Protein AF-A0A7X9AHN0-F1 (afdb_monomer_lite)

Sequence (319 aa):
MLAKQYLNKIINVKMDRPLGSKHPKHGFIYETNYGFIPNTISGDGKELDAYVLGINKPMDEFTGRCIAIIHRTDDDDDKLIVVPDGTKITDEEIESLTAYQEKWFKHIIIRNSFAIFLAGGGGYEDSAELDKQFFENIPENAKILYCPAAMSSDRYPSALEWFSGLVRRYHNTAIIDMLIEENVKSRNPDDYNAVFIGGGNTYKLLDFIIKNELDKKLKKYISNDGLIYGGSAGAIILGKNINTASAEDESGCYTNTDGLNLLNDACVACHWPKHEDYIRNFAIENKFKTYCIPENCGMIFDKTGDLVKTIGNGIEVLN

pLDDT: mean 94.35, std 6.02, range [57.88, 98.81]

Secondary structure (DSSP, 8-state):
--GGGGTT-EEEEEEEE-TTPBPTTT--B-SSEEEEETT---TTSSPEEEEE-S--S--SEEEEEEEEEEEESSSS--EEEEESTT----HHHHHHHHHHHHTTS-EEEEE--EEEEEE-S--TTTSHHHHHHHHHTSPTT-EEEEE-TTS-GGGHHHHHHHHHHHHHHH-TTPEEEE--TTTTTT--GGGSSEEEE--S-HHHHHHHHHHTTHHHHHHHHHHTT-EEEEETHHHHTTSSB-GGGTTTS--TT----B----STT-EEE-STTTTHHHHHHHHHHHT--EEE--TT-EEEEETTS-EEEEESS--EEE-

Structure (mmCIF, N/CA/C/O backbone):
data_AF-A0A7X9AHN0-F1
#
_entry.id   AF-A0A7X9AHN0-F1
#
loop_
_atom_site.group_PDB
_atom_site.id
_atom_site.type_symbol
_atom_site.label_atom_id
_atom_site.label_alt_id
_atom_site.label_comp_id
_atom_site.label_asym_id
_atom_site.label_entity_id
_atom_site.label_seq_id
_atom_site.pdbx_PDB_ins_code
_atom_site.Cartn_x
_atom_site.Cartn_y
_atom_site.Cartn_z
_atom_site.occupancy
_atom_site.B_iso_or_equiv
_atom_site.auth_seq_id
_atom_site.auth_comp_id
_atom_site.auth_asym_id
_atom_site.auth_atom_id
_atom_site.pdbx_PDB_model_num
ATOM 1 N N . MET A 1 1 ? 6.420 -0.943 20.642 1.00 63.84 1 MET A N 1
ATOM 2 C CA . MET A 1 1 ? 5.046 -1.131 21.149 1.00 63.84 1 MET A CA 1
ATOM 3 C C . MET A 1 1 ? 4.504 -2.451 20.646 1.00 63.84 1 MET A C 1
ATOM 5 O O . MET A 1 1 ? 4.542 -2.679 19.440 1.00 63.84 1 MET A O 1
ATOM 9 N N . LEU A 1 2 ? 4.014 -3.295 21.554 1.00 77.00 2 LEU A N 1
ATOM 10 C CA . LEU A 1 2 ? 3.374 -4.576 21.243 1.00 77.00 2 LEU A CA 1
ATOM 11 C C . LEU A 1 2 ? 2.138 -4.404 20.345 1.00 77.00 2 LEU A C 1
ATOM 13 O O . LEU A 1 2 ? 1.919 -5.219 19.456 1.00 77.00 2 LEU A O 1
ATOM 17 N N . ALA A 1 3 ? 1.367 -3.329 20.542 1.00 86.56 3 ALA A N 1
ATOM 18 C CA . ALA A 1 3 ? 0.116 -3.078 19.831 1.00 86.56 3 ALA A CA 1
ATOM 19 C C . ALA A 1 3 ? 0.288 -2.967 18.304 1.00 86.56 3 ALA A C 1
ATOM 21 O O . ALA A 1 3 ? -0.534 -3.476 17.544 1.00 86.56 3 ALA A O 1
ATOM 22 N N . LYS A 1 4 ? 1.405 -2.387 17.836 1.00 87.50 4 LYS A N 1
ATOM 23 C CA . LYS A 1 4 ? 1.674 -2.166 16.400 1.00 87.50 4 LYS A CA 1
ATOM 24 C C . LYS A 1 4 ? 1.660 -3.444 15.563 1.00 87.50 4 LYS A C 1
ATOM 26 O O . LYS A 1 4 ? 1.343 -3.377 14.383 1.00 87.50 4 LYS A O 1
ATOM 31 N N . GLN A 1 5 ? 1.962 -4.603 16.150 1.00 86.56 5 GLN A N 1
ATOM 32 C CA . GLN A 1 5 ? 1.955 -5.867 15.411 1.00 86.56 5 GLN A CA 1
ATOM 33 C C . GLN A 1 5 ? 0.547 -6.331 15.007 1.00 86.56 5 GLN A C 1
ATOM 35 O O . GLN A 1 5 ? 0.446 -7.258 14.204 1.00 86.56 5 GLN A O 1
ATOM 40 N N . TYR A 1 6 ? -0.505 -5.751 15.595 1.00 90.81 6 TYR A N 1
ATOM 41 C CA . TYR A 1 6 ? -1.901 -6.087 15.319 1.00 90.81 6 TYR A CA 1
ATOM 42 C C . TYR A 1 6 ? -2.538 -5.180 14.268 1.00 90.81 6 TYR A C 1
ATOM 44 O O . TYR A 1 6 ? -3.580 -5.544 13.732 1.00 90.81 6 TYR A O 1
ATOM 52 N N . LEU A 1 7 ? -1.920 -4.040 13.939 1.00 90.31 7 LEU A N 1
ATOM 53 C CA . LEU A 1 7 ? -2.425 -3.146 12.900 1.00 90.31 7 LEU A CA 1
ATOM 54 C C . LEU A 1 7 ? -2.638 -3.897 11.581 1.00 90.31 7 LEU A C 1
ATOM 56 O O . LEU A 1 7 ? -1.796 -4.677 11.141 1.00 90.31 7 LEU A O 1
ATOM 60 N N . ASN A 1 8 ? -3.797 -3.645 10.982 1.00 87.69 8 ASN A N 1
ATOM 61 C CA . ASN A 1 8 ? -4.354 -4.284 9.799 1.00 87.69 8 ASN A CA 1
ATOM 62 C C . ASN A 1 8 ? -4.551 -5.803 9.889 1.00 87.69 8 ASN A C 1
ATOM 64 O O . ASN A 1 8 ? -4.900 -6.404 8.881 1.00 87.69 8 ASN A O 1
ATOM 68 N N . LYS A 1 9 ? -4.419 -6.444 11.055 1.00 89.56 9 LYS A N 1
ATOM 69 C CA . LYS A 1 9 ? -4.692 -7.883 11.201 1.00 89.56 9 LYS A CA 1
ATOM 70 C C . LYS A 1 9 ? -6.129 -8.158 11.621 1.00 89.56 9 LYS A C 1
ATOM 72 O O . LYS A 1 9 ? -6.737 -7.373 12.350 1.00 89.56 9 LYS A O 1
ATOM 77 N N . ILE A 1 10 ? -6.636 -9.316 11.199 1.00 92.31 10 ILE A N 1
ATOM 78 C CA . ILE A 1 10 ? -7.850 -9.905 11.763 1.00 92.31 10 ILE A CA 1
ATOM 79 C C . ILE A 1 10 ? -7.503 -10.501 13.127 1.00 92.31 10 ILE A C 1
ATOM 81 O O . ILE A 1 10 ? -6.621 -11.355 13.229 1.00 92.31 10 ILE A O 1
ATOM 85 N N . ILE A 1 11 ? -8.177 -10.032 14.174 1.00 94.75 11 ILE A N 1
ATOM 86 C CA . ILE A 1 11 ? -7.952 -10.451 15.558 1.00 94.75 11 ILE A CA 1
ATOM 87 C C . ILE A 1 11 ? -9.275 -10.756 16.253 1.00 94.75 11 ILE A C 1
ATOM 89 O O . ILE A 1 11 ? -10.305 -10.161 15.935 1.00 94.75 11 ILE A O 1
ATOM 93 N N . ASN A 1 12 ? -9.238 -11.688 17.208 1.00 96.00 12 ASN A N 1
ATOM 94 C CA . ASN A 1 12 ? -10.378 -11.991 18.067 1.00 96.00 12 ASN A CA 1
ATOM 95 C C . ASN A 1 12 ? -10.280 -11.200 19.376 1.00 96.00 12 ASN A C 1
ATOM 97 O O . ASN A 1 12 ? -9.259 -11.258 20.061 1.00 96.00 12 ASN A O 1
ATOM 101 N N . VAL A 1 13 ? -11.356 -10.502 19.719 1.00 97.56 13 VAL A N 1
ATOM 102 C CA . VAL A 1 13 ? -11.516 -9.725 20.946 1.00 97.56 13 VAL A CA 1
ATOM 103 C C . VAL A 1 13 ? -12.533 -10.430 21.831 1.00 97.56 13 VAL A C 1
ATOM 105 O O . VAL A 1 13 ? -13.635 -10.753 21.379 1.00 97.56 13 VAL A O 1
ATOM 108 N N . LYS A 1 14 ? -12.184 -10.633 23.101 1.00 97.25 14 LYS A N 1
ATOM 109 C CA . LYS A 1 14 ? -13.099 -11.157 24.115 1.00 97.25 14 LYS A CA 1
ATOM 110 C C . LYS A 1 14 ? -13.599 -10.015 24.988 1.00 97.25 14 LYS A C 1
ATOM 112 O O . LYS A 1 14 ? -12.790 -9.301 25.575 1.00 97.25 14 LYS A O 1
ATOM 117 N N . MET A 1 15 ? -14.916 -9.842 25.075 1.00 96.94 15 MET A N 1
ATOM 118 C CA . MET A 1 15 ? -15.500 -8.727 25.818 1.00 96.94 15 MET A CA 1
ATOM 119 C C . MET A 1 15 ? -15.520 -9.027 27.306 1.00 96.94 15 MET A C 1
ATOM 121 O O . MET A 1 15 ? -16.036 -10.052 27.748 1.00 96.94 15 MET A O 1
ATOM 125 N N . ASP A 1 16 ? -15.017 -8.087 28.094 1.00 94.50 16 ASP A N 1
ATOM 126 C CA . ASP A 1 16 ? -15.240 -8.053 29.535 1.00 94.50 16 ASP A CA 1
ATOM 127 C C . ASP A 1 16 ? -16.123 -6.859 29.938 1.00 94.50 16 ASP A C 1
ATOM 129 O O . ASP A 1 16 ? -16.648 -6.817 31.056 1.00 94.50 16 ASP A O 1
ATOM 133 N N . ARG A 1 17 ? -16.345 -5.910 29.019 1.00 96.38 17 ARG A N 1
ATOM 134 C CA . ARG A 1 17 ? -17.241 -4.759 29.163 1.00 96.38 17 ARG A CA 1
ATOM 135 C C . ARG A 1 17 ? -18.098 -4.602 27.897 1.00 96.38 17 ARG A C 1
ATOM 137 O O . ARG A 1 17 ? -17.845 -3.725 27.070 1.00 96.38 17 ARG A O 1
ATOM 144 N N . PRO A 1 18 ? -19.133 -5.445 27.724 1.00 97.25 18 PRO A N 1
ATOM 145 C CA . PRO A 1 18 ? -20.038 -5.340 26.583 1.00 97.25 18 PRO A CA 1
ATOM 146 C C . PRO A 1 18 ? -20.744 -3.980 26.529 1.00 97.25 18 PRO A C 1
ATOM 148 O O . PRO A 1 18 ? -20.924 -3.319 27.560 1.00 97.25 18 PRO A O 1
ATOM 151 N N . LEU A 1 19 ? -21.200 -3.599 25.334 1.00 97.56 19 LEU A N 1
ATOM 152 C CA . LEU A 1 19 ? -21.984 -2.384 25.103 1.00 97.56 19 LEU A CA 1
ATOM 153 C C . LEU A 1 19 ? -23.125 -2.247 26.130 1.00 97.56 19 LEU A C 1
ATOM 155 O O . LEU A 1 19 ? -23.901 -3.179 26.342 1.00 97.56 19 LEU A O 1
ATOM 159 N N . GLY A 1 20 ? -23.239 -1.078 26.761 1.00 96.94 20 GLY A N 1
ATOM 160 C CA . GLY A 1 20 ? -24.261 -0.780 27.768 1.00 96.94 20 GLY A CA 1
ATOM 161 C C . GLY A 1 20 ? -23.940 -1.267 29.187 1.00 96.94 20 GLY A C 1
ATOM 162 O O . GLY A 1 20 ? -24.707 -0.992 30.113 1.00 96.94 20 GLY A O 1
ATOM 163 N N . SER A 1 21 ? -22.817 -1.959 29.398 1.00 97.00 21 SER A N 1
ATOM 164 C CA . SER A 1 21 ? -22.367 -2.342 30.740 1.00 97.00 21 SER A CA 1
ATOM 165 C C . SER A 1 21 ? -21.854 -1.137 31.538 1.00 97.00 21 SER A C 1
ATOM 167 O O . SER A 1 21 ? -21.418 -0.127 30.985 1.00 97.00 21 SER A O 1
ATOM 169 N N . LYS A 1 22 ? -21.912 -1.229 32.871 1.00 95.69 22 LYS A N 1
ATOM 170 C CA . LYS A 1 22 ? -21.439 -0.177 33.779 1.00 95.69 22 LYS A CA 1
ATOM 171 C C . LYS A 1 22 ? -20.013 -0.466 34.237 1.00 95.69 22 LYS A C 1
ATOM 173 O O . LYS A 1 22 ? -19.714 -1.575 34.673 1.00 95.69 22 LYS A O 1
ATOM 178 N N . HIS A 1 23 ? -19.153 0.547 34.221 1.00 93.19 23 HIS A N 1
ATOM 179 C CA . HIS A 1 23 ? -17.785 0.424 34.702 1.00 93.19 23 HIS A CA 1
ATOM 180 C C . HIS A 1 23 ? -17.754 0.088 36.208 1.00 93.19 23 HIS A C 1
ATOM 182 O O . HIS A 1 23 ? -18.333 0.835 37.005 1.00 93.19 23 HIS A O 1
ATOM 188 N N . PRO A 1 24 ? -17.014 -0.955 36.640 1.00 89.56 24 PRO A N 1
ATOM 189 C CA . PRO A 1 24 ? -17.084 -1.487 38.007 1.00 89.56 24 PRO A CA 1
ATOM 190 C C . PRO A 1 24 ? -16.660 -0.486 39.093 1.00 89.56 24 PRO A C 1
ATOM 192 O O . PRO A 1 24 ? -17.217 -0.495 40.185 1.00 89.56 24 PRO A O 1
ATOM 195 N N . LYS A 1 25 ? -15.683 0.385 38.798 1.00 90.50 25 LYS A N 1
ATOM 196 C CA . LYS A 1 25 ? -15.174 1.408 39.737 1.00 90.50 25 LYS A CA 1
ATOM 197 C C . LYS A 1 25 ? -15.748 2.815 39.524 1.00 90.50 25 LYS A C 1
ATOM 199 O O . LYS A 1 25 ? -16.177 3.449 40.478 1.00 90.50 25 LYS A O 1
ATOM 204 N N . HIS A 1 26 ? -15.744 3.308 38.284 1.00 89.25 26 HIS A N 1
ATOM 205 C CA . HIS A 1 26 ? -16.055 4.709 37.967 1.00 89.25 26 HIS A CA 1
ATOM 206 C C . HIS A 1 26 ? -17.511 4.970 37.558 1.00 89.25 26 HIS A C 1
ATOM 208 O O . HIS A 1 26 ? -17.915 6.120 37.440 1.00 89.25 26 HIS A O 1
ATOM 214 N N . GLY A 1 27 ? -18.320 3.925 37.362 1.00 87.94 27 GLY A N 1
ATOM 215 C CA . GLY A 1 27 ? -19.769 4.047 37.214 1.00 87.94 27 GLY A CA 1
ATOM 216 C C . GLY A 1 27 ? -20.291 4.655 35.907 1.00 87.94 27 GLY A C 1
ATOM 217 O O . GLY A 1 27 ? -21.510 4.783 35.787 1.00 87.94 27 GLY A O 1
ATOM 218 N N . PHE A 1 28 ? -19.433 4.992 34.940 1.00 93.19 28 PHE A N 1
ATOM 219 C CA . PHE A 1 28 ? -19.864 5.345 33.583 1.00 93.19 28 PHE A CA 1
ATOM 220 C C . PHE A 1 28 ? -20.357 4.109 32.813 1.00 93.19 28 PHE A C 1
ATOM 222 O O . PHE A 1 28 ? -20.128 2.976 33.241 1.00 93.19 28 PHE A O 1
ATOM 229 N N . ILE A 1 29 ? -21.051 4.326 31.697 1.00 96.25 29 ILE A N 1
ATOM 230 C CA . ILE A 1 29 ? -21.567 3.267 30.821 1.00 96.25 29 ILE A CA 1
ATOM 231 C C . ILE A 1 29 ? -20.635 3.125 29.618 1.00 96.25 29 ILE A C 1
ATOM 233 O O . ILE A 1 29 ? -20.213 4.130 29.054 1.00 96.25 29 ILE A O 1
ATOM 237 N N . TYR A 1 30 ? -20.316 1.892 29.235 1.00 96.56 30 TYR A N 1
ATOM 238 C CA . TYR A 1 30 ? -19.583 1.611 28.006 1.00 96.56 30 TYR A CA 1
ATOM 239 C C . TYR A 1 30 ? -20.487 1.853 26.795 1.00 96.56 30 TYR A C 1
ATOM 241 O O . TYR A 1 30 ? -21.476 1.143 26.603 1.00 96.56 30 TYR A O 1
ATOM 249 N N . GLU A 1 31 ? -20.156 2.863 25.988 1.00 97.06 31 GLU A N 1
ATOM 250 C CA . GLU A 1 31 ? -20.910 3.232 24.776 1.00 97.06 31 GLU A CA 1
ATOM 251 C C . GLU A 1 31 ? -20.467 2.435 23.537 1.00 97.06 31 GLU A C 1
ATOM 253 O O . GLU A 1 31 ? -21.058 2.555 22.468 1.00 97.06 31 GLU A O 1
ATOM 258 N N . THR A 1 32 ? -19.464 1.567 23.694 1.00 97.12 32 THR A N 1
ATOM 259 C CA . THR A 1 32 ? -18.990 0.610 22.686 1.00 97.12 32 THR A CA 1
ATOM 260 C C . THR A 1 32 ? -18.754 -0.753 23.340 1.00 97.12 32 THR A C 1
ATOM 262 O O . THR A 1 32 ? -18.752 -0.863 24.568 1.00 97.12 32 THR A O 1
ATOM 265 N N . ASN A 1 33 ? -18.578 -1.810 22.542 1.00 98.06 33 ASN A N 1
ATOM 266 C CA . ASN A 1 33 ? -18.087 -3.076 23.086 1.00 98.06 33 ASN A CA 1
ATOM 267 C C . ASN A 1 33 ? -16.598 -2.922 23.420 1.00 98.06 33 ASN A C 1
ATOM 269 O O . ASN A 1 33 ? -15.825 -2.465 22.580 1.00 98.06 33 ASN A O 1
ATOM 273 N N . TYR A 1 34 ? -16.206 -3.312 24.629 1.00 97.50 34 TYR A N 1
ATOM 274 C CA . TYR A 1 34 ? -14.835 -3.206 25.114 1.00 97.50 34 TYR A CA 1
ATOM 275 C C . TYR A 1 34 ? -14.375 -4.535 25.709 1.00 97.50 34 TYR A C 1
ATOM 277 O O . TYR A 1 34 ? -15.125 -5.228 26.410 1.00 97.50 34 TYR A O 1
ATOM 285 N N . GLY A 1 35 ? -13.139 -4.898 25.399 1.00 96.44 35 GLY A N 1
ATOM 286 C CA . GLY A 1 35 ? -12.563 -6.173 25.782 1.00 96.44 35 GLY A CA 1
ATOM 287 C C . GLY A 1 35 ? -11.055 -6.188 25.630 1.00 96.44 35 GLY A C 1
ATOM 288 O O . GLY A 1 35 ? -10.416 -5.141 25.601 1.00 96.44 35 GLY A O 1
ATOM 289 N N . PHE A 1 36 ? -10.503 -7.387 25.494 1.00 95.00 36 PHE A N 1
ATOM 290 C CA . PHE A 1 36 ? -9.064 -7.615 25.435 1.00 95.00 36 PHE A CA 1
ATOM 291 C C . PHE A 1 36 ? -8.704 -8.687 24.402 1.00 95.00 36 PHE A C 1
ATOM 293 O O . PHE A 1 36 ? -9.556 -9.475 23.968 1.00 95.00 36 PHE A O 1
ATOM 300 N N . ILE A 1 37 ? -7.428 -8.731 24.013 1.00 93.00 37 ILE A N 1
ATOM 301 C CA . ILE A 1 37 ? -6.879 -9.774 23.139 1.00 93.00 37 ILE A CA 1
ATOM 302 C C . ILE A 1 37 ? -6.362 -10.942 23.995 1.00 93.00 37 ILE A C 1
ATOM 304 O O . ILE A 1 37 ? -5.378 -10.763 24.722 1.00 93.00 37 ILE A O 1
ATOM 308 N N . PRO A 1 38 ? -6.967 -12.144 23.910 1.00 87.19 38 PRO A N 1
ATOM 309 C CA . PRO A 1 38 ? -6.565 -13.278 24.737 1.00 87.19 38 PRO A CA 1
ATOM 310 C C . PRO A 1 38 ? -5.105 -13.685 24.522 1.00 87.19 38 PRO A C 1
ATOM 312 O O . PRO A 1 38 ? -4.618 -13.699 23.391 1.00 87.19 38 PRO A O 1
ATOM 315 N N . ASN A 1 39 ? -4.439 -14.122 25.594 1.00 81.25 39 ASN A N 1
ATOM 316 C CA . ASN A 1 39 ? -3.048 -14.607 25.570 1.00 81.25 39 ASN A CA 1
ATOM 317 C C . ASN A 1 39 ? -2.020 -13.537 25.149 1.00 81.25 39 ASN A C 1
ATOM 319 O O . ASN A 1 39 ? -1.001 -13.854 24.530 1.00 81.25 39 ASN A O 1
ATOM 323 N N . THR A 1 40 ? -2.277 -12.272 25.483 1.00 77.12 40 THR A N 1
ATOM 324 C CA . THR A 1 40 ? -1.345 -11.158 25.259 1.00 77.12 40 THR A CA 1
ATOM 325 C C . THR A 1 40 ? -0.936 -10.512 26.582 1.00 77.12 40 THR A C 1
ATOM 327 O O . THR A 1 40 ? -1.623 -10.670 27.585 1.00 77.12 40 THR A O 1
ATOM 330 N N . ILE A 1 41 ? 0.205 -9.817 26.609 1.00 65.88 41 ILE A N 1
ATOM 331 C CA . ILE A 1 41 ? 0.659 -9.039 27.774 1.00 65.88 41 ILE A CA 1
ATOM 332 C C . ILE A 1 41 ? 1.179 -7.687 27.272 1.00 65.88 41 ILE A C 1
ATOM 334 O O . ILE A 1 41 ? 2.216 -7.654 26.614 1.00 65.88 41 ILE A O 1
ATOM 338 N N . SER A 1 42 ? 0.446 -6.609 27.551 1.00 62.59 42 SER A N 1
ATOM 339 C CA . SER A 1 42 ? 0.732 -5.198 27.264 1.00 62.59 42 SER A CA 1
ATOM 340 C C . SER A 1 42 ? 1.762 -4.595 28.238 1.00 62.59 42 SER A C 1
ATOM 342 O O . SER A 1 42 ? 2.256 -5.278 29.138 1.00 62.59 42 SER A O 1
ATOM 344 N N . GLY A 1 43 ? 2.112 -3.318 28.042 1.00 57.88 43 GLY A N 1
ATOM 345 C CA . GLY A 1 43 ? 3.120 -2.586 28.830 1.00 57.88 43 GLY A CA 1
ATOM 346 C C . GLY A 1 43 ? 2.831 -2.548 30.334 1.00 57.88 43 GLY A C 1
ATOM 347 O O . GLY A 1 43 ? 3.749 -2.646 31.147 1.00 57.88 43 GLY A O 1
ATOM 348 N N . ASP A 1 44 ? 1.551 -2.545 30.708 1.00 60.47 44 ASP A N 1
ATOM 349 C CA . ASP A 1 44 ? 1.077 -2.547 32.093 1.00 60.47 44 ASP A CA 1
ATOM 350 C C . ASP A 1 44 ? 1.032 -3.945 32.753 1.00 60.47 44 ASP A C 1
ATOM 352 O O . ASP A 1 44 ? 0.618 -4.082 33.910 1.00 60.47 44 ASP A O 1
ATOM 356 N N . GLY A 1 45 ? 1.434 -4.995 32.028 1.00 64.12 45 GLY A N 1
ATOM 357 C CA . GLY A 1 45 ? 1.399 -6.381 32.493 1.00 64.12 45 GLY A CA 1
ATOM 358 C C . GLY A 1 45 ? 0.027 -7.062 32.411 1.00 64.12 45 GLY A C 1
ATOM 359 O O . GLY A 1 45 ? -0.102 -8.180 32.918 1.00 64.12 45 GLY A O 1
ATOM 360 N N . LYS A 1 46 ? -0.986 -6.435 31.794 1.00 74.88 46 LYS A N 1
ATOM 361 C CA . LYS A 1 46 ? -2.308 -7.030 31.519 1.00 74.88 46 LYS A CA 1
ATOM 362 C C . LYS A 1 46 ? -2.474 -7.379 30.045 1.00 74.88 46 LYS A C 1
ATOM 364 O O . LYS A 1 46 ? -1.613 -7.076 29.231 1.00 74.88 46 LYS A O 1
ATOM 369 N N . GLU A 1 47 ? -3.563 -8.050 29.689 1.00 85.56 47 GLU A N 1
ATOM 370 C CA . GLU A 1 47 ? -3.912 -8.270 28.281 1.00 85.56 47 GLU A CA 1
ATOM 371 C C . GLU A 1 47 ? -4.129 -6.934 27.558 1.00 85.56 47 GLU A C 1
ATOM 373 O O . GLU A 1 47 ? -4.496 -5.935 28.169 1.00 85.56 47 GLU A O 1
ATOM 378 N N . LEU A 1 48 ? -3.853 -6.904 26.254 1.00 90.12 48 LEU A N 1
ATOM 379 C CA . LEU A 1 48 ? -3.993 -5.691 25.456 1.00 90.12 48 LEU A CA 1
ATOM 380 C C . LEU A 1 48 ? -5.475 -5.376 25.225 1.00 90.12 48 LEU A C 1
ATOM 382 O O . LEU A 1 48 ? -6.193 -6.195 24.644 1.00 90.12 48 LEU A O 1
ATOM 386 N N . ASP A 1 49 ? -5.904 -4.191 25.650 1.00 94.81 49 ASP A N 1
ATOM 387 C CA . ASP A 1 49 ? -7.294 -3.754 25.559 1.00 94.81 49 ASP A CA 1
ATOM 388 C C . ASP A 1 49 ? -7.697 -3.371 24.125 1.00 94.81 49 ASP A C 1
ATOM 390 O O . ASP A 1 49 ? -6.881 -2.950 23.297 1.00 94.81 49 ASP A O 1
ATOM 394 N N . ALA A 1 50 ? -8.988 -3.506 23.824 1.00 97.12 50 ALA A N 1
ATOM 395 C CA . ALA A 1 50 ? -9.551 -3.224 22.513 1.00 97.12 50 ALA A CA 1
ATOM 396 C C . ALA A 1 50 ? -10.969 -2.638 22.588 1.00 97.12 50 ALA A C 1
ATOM 398 O O . ALA A 1 50 ? -11.855 -3.170 23.262 1.00 97.12 50 ALA A O 1
ATOM 399 N N . TYR A 1 51 ? -11.194 -1.586 21.803 1.00 98.19 51 TYR A N 1
ATOM 400 C CA . TYR A 1 51 ? -12.517 -1.098 21.434 1.00 98.19 51 TYR A CA 1
ATOM 401 C C . TYR A 1 51 ? -13.022 -1.846 20.201 1.00 98.19 51 TYR A C 1
ATOM 403 O O . TYR A 1 51 ? -12.307 -1.961 19.204 1.00 98.19 51 TYR A O 1
ATOM 411 N N . VAL A 1 52 ? -14.277 -2.294 20.235 1.00 98.25 52 VAL A N 1
ATOM 412 C CA . VAL A 1 52 ? -14.992 -2.818 19.068 1.00 98.25 52 VAL A CA 1
ATOM 413 C C . VAL A 1 52 ? -16.051 -1.819 18.619 1.00 98.25 52 VAL A C 1
ATOM 415 O O . VAL A 1 52 ? -17.070 -1.624 19.291 1.00 98.25 52 VAL A O 1
ATOM 418 N N . LEU A 1 53 ? -15.810 -1.199 17.462 1.00 98.00 53 LEU A N 1
ATOM 419 C CA . LEU A 1 53 ? -16.670 -0.164 16.881 1.00 98.00 53 LEU A CA 1
ATOM 420 C C . LEU A 1 53 ? -17.511 -0.723 15.721 1.00 98.00 53 LEU A C 1
ATOM 422 O O . LEU A 1 53 ? -17.194 -1.760 15.140 1.00 98.00 53 LEU A O 1
ATOM 426 N N . GLY A 1 54 ? -18.609 -0.041 15.380 1.00 94.75 54 GLY A N 1
ATOM 427 C CA . GLY A 1 54 ? -19.497 -0.433 14.273 1.00 94.75 54 GLY A CA 1
ATOM 428 C C . GLY A 1 54 ? -20.462 -1.589 14.579 1.00 94.75 54 GLY A C 1
ATOM 429 O O . GLY A 1 54 ? -21.182 -2.035 13.688 1.00 94.75 54 GLY A O 1
ATOM 430 N N . ILE A 1 55 ? -20.516 -2.065 15.830 1.00 95.44 55 ILE A N 1
ATOM 431 C CA . ILE A 1 55 ? -21.439 -3.113 16.288 1.00 95.44 55 ILE A CA 1
ATOM 432 C C . ILE A 1 55 ? -22.383 -2.554 17.358 1.00 95.44 55 ILE A C 1
ATOM 434 O O . ILE A 1 55 ? -21.997 -2.348 18.505 1.00 95.44 55 ILE A O 1
ATOM 438 N N . ASN A 1 56 ? -23.656 -2.381 16.998 1.00 93.94 56 ASN A N 1
ATOM 439 C CA . ASN A 1 56 ? -24.667 -1.723 17.841 1.00 93.94 56 ASN A CA 1
ATOM 440 C C . ASN A 1 56 ? -25.449 -2.693 18.749 1.00 93.94 56 ASN A C 1
ATOM 442 O O . ASN A 1 56 ? -26.621 -2.471 19.050 1.00 93.94 56 ASN A O 1
ATOM 446 N N . LYS A 1 57 ? -24.827 -3.803 19.152 1.00 96.25 57 LYS A N 1
ATOM 447 C CA . LYS A 1 57 ? -25.391 -4.773 20.101 1.00 96.25 57 LYS A CA 1
ATOM 448 C C . LYS A 1 57 ? -24.298 -5.291 21.043 1.00 96.25 57 LYS A C 1
ATOM 450 O O . LYS A 1 57 ? -23.143 -5.345 20.617 1.00 96.25 57 LYS A O 1
ATOM 455 N N . PRO A 1 58 ? -24.629 -5.684 22.285 1.00 97.12 58 PRO A N 1
ATOM 456 C CA . PRO A 1 58 ? -23.672 -6.342 23.170 1.00 97.12 58 PRO A CA 1
ATOM 457 C C . PRO A 1 58 ? -23.157 -7.645 22.550 1.00 97.12 58 PRO A C 1
ATOM 459 O O . PRO A 1 58 ? -23.929 -8.379 21.927 1.00 97.12 58 PRO A O 1
ATOM 462 N N . MET A 1 59 ? -21.867 -7.922 22.725 1.00 96.50 59 MET A N 1
ATOM 463 C CA . MET A 1 59 ? -21.197 -9.130 22.238 1.00 96.50 59 MET A CA 1
ATOM 464 C C . MET A 1 59 ? -20.373 -9.766 23.360 1.00 96.50 59 MET A C 1
ATOM 466 O O . MET A 1 59 ? -19.856 -9.048 24.211 1.00 96.50 59 MET A O 1
ATOM 470 N N . ASP A 1 60 ? -20.213 -11.090 23.319 1.00 96.50 60 ASP A N 1
ATOM 471 C CA . ASP A 1 60 ? -19.275 -11.815 24.191 1.00 96.50 60 ASP A CA 1
ATOM 472 C C . ASP A 1 60 ? -17.885 -11.924 23.544 1.00 96.50 60 ASP A C 1
ATOM 474 O O . ASP A 1 60 ? -16.860 -11.753 24.201 1.00 96.50 60 ASP A O 1
ATOM 478 N N . GLU A 1 61 ? -17.848 -12.159 22.231 1.00 97.44 61 GLU A N 1
ATOM 479 C CA . GLU A 1 61 ? -16.633 -12.221 21.417 1.00 97.44 61 GLU A CA 1
ATOM 480 C C . GLU A 1 61 ? -16.873 -11.556 20.058 1.00 97.44 61 GLU A C 1
ATOM 482 O O . GLU A 1 61 ? -18.001 -11.519 19.551 1.00 97.44 61 GLU A O 1
ATOM 487 N N . PHE A 1 62 ? -15.811 -11.024 19.460 1.00 97.56 62 PHE A N 1
ATOM 488 C CA . PHE A 1 62 ? -15.851 -10.427 18.132 1.00 97.56 62 PHE A CA 1
ATOM 489 C C . PHE A 1 62 ? -14.525 -10.630 17.407 1.00 97.56 62 PHE A C 1
ATOM 491 O O . PHE A 1 62 ? -13.470 -10.258 17.912 1.00 97.56 62 PHE A O 1
ATOM 498 N N . THR A 1 63 ? -14.589 -11.158 16.187 1.00 96.69 63 THR A N 1
ATOM 499 C CA . THR A 1 63 ? -13.446 -11.196 15.275 1.00 96.69 63 THR A CA 1
ATOM 500 C C . THR A 1 63 ? -13.599 -10.096 14.233 1.00 96.69 63 THR A C 1
ATOM 502 O O . THR A 1 63 ? -14.617 -10.032 13.544 1.00 96.69 63 THR A O 1
ATOM 505 N N . GLY A 1 64 ? -12.588 -9.240 14.111 1.00 95.88 64 GLY A N 1
ATOM 506 C CA . GLY A 1 64 ? -12.587 -8.127 13.165 1.00 95.88 64 GLY A CA 1
ATOM 507 C C . GLY A 1 64 ? -11.184 -7.612 12.879 1.00 95.88 64 GLY A C 1
ATOM 508 O O . GLY A 1 64 ? -10.199 -8.142 13.394 1.00 95.88 64 GLY A O 1
ATOM 509 N N . ARG A 1 65 ? -11.084 -6.577 12.044 1.00 94.88 65 ARG A N 1
ATOM 510 C CA . ARG A 1 65 ? -9.801 -5.975 11.679 1.00 94.88 65 ARG A CA 1
ATOM 511 C C . ARG A 1 65 ? -9.413 -4.896 12.674 1.00 94.88 65 ARG A C 1
ATOM 513 O O . ARG A 1 65 ? -10.194 -3.981 12.923 1.00 94.88 65 ARG A O 1
ATOM 520 N N . CYS A 1 66 ? -8.191 -4.967 13.192 1.00 95.31 66 CYS A N 1
ATOM 521 C CA . CYS A 1 66 ? -7.591 -3.865 13.934 1.00 95.31 66 CYS A CA 1
ATOM 522 C C . CYS A 1 66 ? -7.082 -2.802 12.957 1.00 95.31 66 CYS A C 1
ATOM 524 O O . CYS A 1 66 ? -6.167 -3.067 12.185 1.00 95.31 66 CYS A O 1
ATOM 526 N N . ILE A 1 67 ? -7.652 -1.603 12.986 1.00 93.56 67 ILE A N 1
ATOM 527 C CA . ILE A 1 67 ? -7.369 -0.542 12.002 1.00 93.56 67 ILE A CA 1
ATOM 528 C C . ILE A 1 67 ? -6.559 0.624 12.575 1.00 93.56 67 ILE A C 1
ATOM 530 O O . ILE A 1 67 ? -5.956 1.389 11.824 1.00 93.56 67 ILE A O 1
ATOM 534 N N . ALA A 1 68 ? -6.546 0.768 13.898 1.00 95.38 68 ALA A N 1
ATOM 535 C CA . ALA A 1 68 ? -5.858 1.846 14.586 1.00 95.38 68 ALA A CA 1
ATOM 536 C C . ALA A 1 68 ? -5.509 1.443 16.023 1.00 95.38 68 ALA A C 1
ATOM 538 O O . ALA A 1 68 ? -6.000 0.440 16.545 1.00 95.38 68 ALA A O 1
ATOM 539 N N . ILE A 1 69 ? -4.658 2.245 16.651 1.00 96.00 69 ILE A N 1
ATOM 540 C CA . ILE A 1 69 ? -4.291 2.157 18.060 1.00 96.00 69 ILE A CA 1
ATOM 541 C C . ILE A 1 69 ? -4.531 3.530 18.672 1.00 96.00 69 ILE A C 1
ATOM 543 O O . ILE A 1 69 ? -4.027 4.523 18.153 1.00 96.00 69 ILE A O 1
ATOM 547 N N . ILE A 1 70 ? -5.245 3.585 19.788 1.00 96.69 70 ILE A N 1
ATOM 548 C CA . ILE A 1 70 ? -5.203 4.734 20.688 1.00 96.69 70 ILE A CA 1
ATOM 549 C C . ILE A 1 70 ? -3.982 4.543 21.583 1.00 96.69 70 ILE A C 1
ATOM 551 O O . ILE A 1 70 ? -3.959 3.647 22.427 1.00 96.69 70 ILE A O 1
ATOM 555 N N . HIS A 1 71 ? -2.955 5.359 21.358 1.00 94.56 71 HIS A N 1
ATOM 556 C CA . HIS A 1 71 ? -1.743 5.381 22.168 1.00 94.56 71 HIS A CA 1
ATOM 557 C C . HIS A 1 71 ? -1.841 6.527 23.166 1.00 94.56 71 HIS A C 1
ATOM 559 O O . HIS A 1 71 ? -1.774 7.702 22.787 1.00 94.56 71 HIS A O 1
ATOM 565 N N . ARG A 1 72 ? -2.016 6.191 24.444 1.00 94.00 72 ARG A N 1
ATOM 566 C CA . ARG A 1 72 ? -1.969 7.184 25.514 1.00 94.00 72 ARG A CA 1
ATOM 567 C C . ARG A 1 72 ? -0.530 7.654 25.703 1.00 94.00 72 ARG A C 1
ATOM 569 O O . ARG A 1 72 ? 0.415 6.880 25.678 1.00 94.00 72 ARG A O 1
ATOM 576 N N . THR A 1 73 ? -0.372 8.961 25.839 1.00 93.56 73 THR A N 1
ATOM 577 C CA . THR A 1 73 ? 0.926 9.643 25.966 1.00 93.56 73 THR A CA 1
ATOM 578 C C . THR A 1 73 ? 1.245 10.015 27.410 1.00 93.56 73 THR A C 1
ATOM 580 O O . THR A 1 73 ? 2.380 10.368 27.725 1.00 93.56 73 THR A O 1
ATOM 583 N N . ASP A 1 74 ? 0.243 9.944 28.286 1.00 92.69 74 ASP A N 1
ATOM 584 C CA . ASP A 1 74 ? 0.335 10.162 29.726 1.00 92.69 74 ASP A CA 1
ATOM 585 C C . ASP A 1 74 ? 0.041 8.894 30.549 1.00 92.69 74 ASP A C 1
ATOM 587 O O . ASP A 1 74 ? -0.047 8.970 31.774 1.00 92.69 74 ASP A O 1
ATOM 591 N N . ASP A 1 75 ? -0.070 7.738 29.887 1.00 87.56 75 ASP A N 1
ATOM 592 C CA . ASP A 1 75 ? -0.367 6.425 30.468 1.00 87.56 75 ASP A CA 1
ATOM 593 C C . ASP A 1 75 ? 0.195 5.313 29.560 1.00 87.56 75 ASP A C 1
ATOM 595 O O . ASP A 1 75 ? 0.219 5.479 28.343 1.00 87.56 75 ASP A O 1
ATOM 5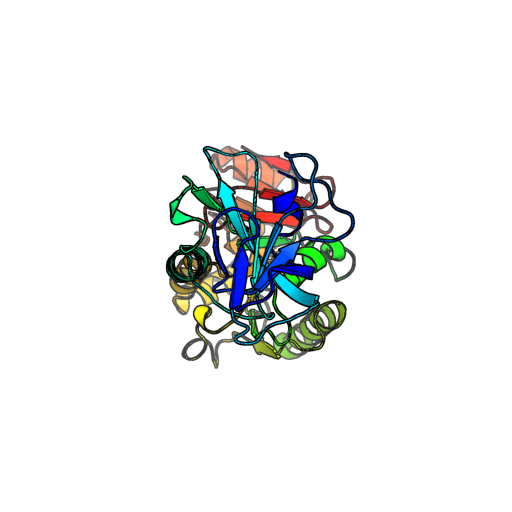99 N N . ASP A 1 76 ? 0.647 4.188 30.119 1.00 83.62 76 ASP A N 1
ATOM 600 C CA . ASP A 1 76 ? 1.274 3.082 29.359 1.00 83.62 76 ASP A CA 1
ATOM 601 C C . ASP A 1 76 ? 0.258 1.969 29.048 1.00 83.62 76 ASP A C 1
ATOM 603 O O . ASP A 1 76 ? 0.420 0.808 29.425 1.00 83.62 76 ASP A O 1
ATOM 607 N N . ASP A 1 77 ? -0.852 2.362 28.421 1.00 85.44 77 ASP A N 1
ATOM 608 C CA . ASP A 1 77 ? -2.018 1.505 28.192 1.00 85.44 77 ASP A CA 1
ATOM 609 C C . ASP A 1 77 ? -2.636 1.771 26.805 1.00 85.44 77 ASP A C 1
ATOM 611 O O . ASP A 1 77 ? -3.619 2.511 26.645 1.00 85.44 77 ASP A O 1
ATOM 615 N N . ASP A 1 78 ? -2.009 1.169 25.789 1.00 91.75 78 ASP A N 1
ATOM 616 C CA . ASP A 1 78 ? -2.468 1.164 24.396 1.00 91.75 78 ASP A CA 1
ATOM 617 C C . ASP A 1 78 ? -3.812 0.441 24.245 1.00 91.75 78 ASP A C 1
ATOM 619 O O . ASP A 1 78 ? -4.023 -0.631 24.810 1.00 91.75 78 ASP A O 1
ATOM 623 N N . LYS A 1 79 ? -4.690 0.971 23.386 1.00 94.56 79 LYS A N 1
ATOM 624 C CA . LYS A 1 79 ? -5.958 0.320 23.016 1.00 94.56 79 LYS A CA 1
ATOM 625 C C . LYS A 1 79 ? -6.048 0.089 21.526 1.00 94.56 79 LYS A C 1
ATOM 627 O O . LYS A 1 79 ? -5.843 1.008 20.736 1.00 94.56 79 LYS A O 1
ATOM 632 N N . LEU A 1 80 ? -6.399 -1.127 21.131 1.00 96.75 80 LEU A N 1
ATOM 633 C CA . LEU A 1 80 ? -6.674 -1.449 19.736 1.00 96.75 80 LEU A CA 1
ATOM 634 C C . LEU A 1 80 ? -8.065 -0.961 19.328 1.00 96.75 80 LEU A C 1
ATOM 636 O O . LEU A 1 80 ? -9.015 -1.043 20.103 1.00 96.75 80 LEU A O 1
ATOM 640 N N . ILE A 1 81 ? -8.199 -0.506 18.085 1.00 97.94 81 ILE A N 1
ATOM 641 C CA . ILE A 1 81 ? -9.487 -0.199 17.460 1.00 97.94 81 ILE A CA 1
ATOM 642 C C . ILE A 1 81 ? -9.815 -1.304 16.469 1.00 97.94 81 ILE A C 1
ATOM 644 O O . ILE A 1 81 ? -9.173 -1.413 15.421 1.00 97.94 81 ILE A O 1
ATOM 648 N N . VAL A 1 82 ? -10.817 -2.113 16.798 1.00 97.88 82 VAL A N 1
ATOM 649 C CA . VAL A 1 82 ? -11.240 -3.275 16.015 1.00 97.88 82 VAL A CA 1
ATOM 650 C C . VAL A 1 82 ? -12.627 -3.029 15.429 1.00 97.88 82 VAL A C 1
ATOM 652 O O . VAL A 1 82 ? -13.549 -2.601 16.120 1.00 97.88 82 VAL A O 1
ATOM 655 N N . VAL A 1 83 ? -12.787 -3.291 14.136 1.00 97.38 83 VAL A N 1
ATOM 656 C CA . VAL A 1 83 ? -14.025 -3.036 13.381 1.00 97.38 83 VAL A CA 1
ATOM 657 C C . VAL A 1 83 ? -14.379 -4.232 12.495 1.00 97.38 83 VAL A C 1
ATOM 659 O O . VAL A 1 83 ? -13.512 -5.076 12.241 1.00 97.38 83 VAL A O 1
ATOM 662 N N . PRO A 1 84 ? -15.625 -4.346 11.992 1.00 96.38 84 PRO A N 1
ATOM 663 C CA . PRO A 1 84 ? -15.935 -5.297 10.928 1.00 96.38 84 PRO A CA 1
ATOM 664 C C . PRO A 1 84 ? -15.007 -5.085 9.731 1.00 96.38 84 PRO A C 1
ATOM 666 O O . PRO A 1 84 ? -14.700 -3.938 9.390 1.00 96.38 84 PRO A O 1
ATOM 669 N N . ASP A 1 85 ? -14.559 -6.167 9.093 1.00 93.62 85 ASP A N 1
ATOM 670 C CA . ASP A 1 85 ? -13.607 -6.047 7.988 1.00 93.62 85 ASP A CA 1
ATOM 671 C C . ASP A 1 85 ? -14.165 -5.178 6.844 1.00 93.62 85 ASP A C 1
ATOM 673 O O . ASP A 1 85 ? -15.354 -5.214 6.531 1.00 93.62 85 ASP A O 1
ATOM 677 N N . GLY A 1 86 ? -13.305 -4.342 6.263 1.00 88.19 86 GLY A N 1
ATOM 678 C CA . GLY A 1 86 ? -13.673 -3.360 5.240 1.00 88.19 86 GLY A CA 1
ATOM 679 C C . GLY A 1 86 ? -14.381 -2.094 5.749 1.00 88.19 86 GLY A C 1
ATOM 680 O O . GLY A 1 86 ? -14.641 -1.196 4.945 1.00 88.19 86 GLY A O 1
ATOM 681 N N . THR A 1 87 ? -14.667 -1.972 7.052 1.00 91.19 87 THR A N 1
ATOM 682 C CA . THR A 1 87 ? -15.244 -0.742 7.624 1.00 91.19 87 THR A CA 1
ATOM 683 C C . THR A 1 87 ? -14.260 0.419 7.503 1.00 91.19 87 THR A C 1
ATOM 685 O O . THR A 1 87 ? -13.129 0.343 7.982 1.00 91.19 87 THR A O 1
ATOM 688 N N . LYS A 1 88 ? -14.710 1.520 6.891 1.00 87.38 88 LYS A N 1
ATOM 689 C CA . LYS A 1 88 ? -13.989 2.796 6.875 1.00 87.38 88 LYS A CA 1
ATOM 690 C C . LYS A 1 88 ? -14.528 3.677 7.996 1.00 87.38 88 LYS A C 1
ATOM 692 O O . LYS A 1 88 ? -15.732 3.897 8.058 1.00 87.38 88 LYS A O 1
ATOM 697 N N . ILE A 1 89 ? -13.635 4.153 8.854 1.00 91.75 89 ILE A N 1
ATOM 698 C CA . ILE A 1 89 ? -13.942 5.065 9.957 1.00 91.75 89 ILE A CA 1
ATOM 699 C C . ILE A 1 89 ? -12.786 6.054 10.111 1.00 91.75 89 ILE A C 1
ATOM 701 O O . ILE A 1 89 ? -11.622 5.645 10.000 1.00 91.75 89 ILE A O 1
ATOM 705 N N . THR A 1 90 ? -13.089 7.333 10.317 1.00 93.12 90 THR A N 1
ATOM 706 C CA . THR A 1 90 ? -12.089 8.399 10.475 1.00 93.12 90 THR A CA 1
ATOM 707 C C . THR A 1 90 ? -11.567 8.484 11.906 1.00 93.12 90 THR A C 1
ATOM 709 O O . THR A 1 90 ? -12.105 7.861 12.822 1.00 93.12 90 THR A O 1
ATOM 712 N N . ASP A 1 91 ? -10.495 9.246 12.110 1.00 95.12 91 ASP A N 1
ATOM 713 C CA . ASP A 1 91 ? -9.959 9.485 13.451 1.00 95.12 91 ASP A CA 1
ATOM 714 C C . ASP A 1 91 ? -10.949 10.290 14.303 1.00 95.12 91 ASP A C 1
ATOM 716 O O . ASP A 1 91 ? -11.151 9.955 15.462 1.00 95.12 91 ASP A O 1
ATOM 720 N N . GLU A 1 92 ? -11.670 11.257 13.727 1.00 96.56 92 GLU A N 1
ATOM 721 C CA . GLU A 1 92 ? -12.719 12.007 14.433 1.00 96.56 92 GLU A CA 1
ATOM 722 C C . GLU A 1 92 ? -13.880 11.111 14.885 1.00 96.56 92 GLU A C 1
ATOM 724 O O . GLU A 1 92 ? -14.443 11.306 15.964 1.00 96.56 92 GLU A O 1
ATOM 729 N N . GLU A 1 93 ? -14.249 10.121 14.070 1.00 97.25 93 GLU A N 1
ATOM 730 C CA . GLU A 1 93 ? -15.265 9.136 14.437 1.00 97.25 93 GLU A CA 1
ATOM 731 C C . GLU A 1 93 ? -14.770 8.205 15.553 1.00 97.25 93 GLU A C 1
ATOM 733 O O . GLU A 1 93 ? -15.533 7.925 16.479 1.00 97.25 93 GLU A O 1
ATOM 738 N N . ILE A 1 94 ? -13.504 7.764 15.511 1.00 97.81 94 ILE A N 1
ATOM 739 C CA . ILE A 1 94 ? -12.886 6.992 16.603 1.00 97.81 94 ILE A CA 1
ATOM 740 C C . ILE A 1 94 ? -12.919 7.811 17.896 1.00 97.81 94 ILE A C 1
ATOM 742 O O . ILE A 1 94 ? -13.496 7.348 18.877 1.00 97.81 94 ILE A O 1
ATOM 746 N N . GLU A 1 95 ? -12.389 9.037 17.869 1.00 97.88 95 GLU A N 1
ATOM 747 C CA . GLU A 1 95 ? -12.379 9.973 19.000 1.00 97.88 95 GLU A CA 1
ATOM 748 C C . GLU A 1 95 ? -13.778 10.137 19.601 1.00 97.88 95 GLU A C 1
ATOM 750 O O . GLU A 1 95 ? -13.974 9.987 20.808 1.00 97.8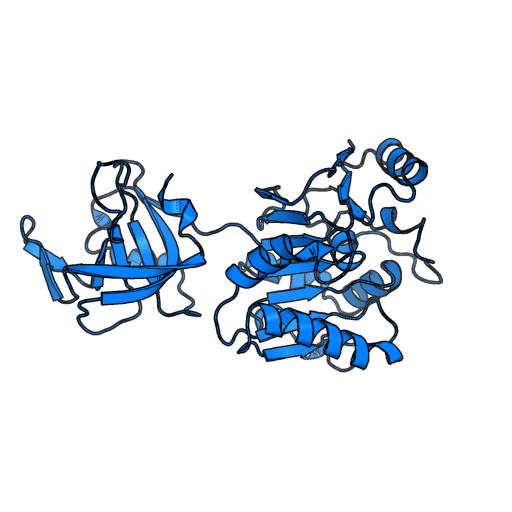8 95 GLU A O 1
ATOM 755 N N . SER A 1 96 ? -14.785 10.385 18.755 1.00 97.69 96 SER A N 1
ATOM 756 C CA . SER A 1 96 ? -16.166 10.554 19.204 1.00 97.69 96 SER A CA 1
ATOM 757 C C . SER A 1 96 ? -16.728 9.295 19.864 1.00 97.69 96 SER A C 1
ATOM 759 O O . SER A 1 96 ? -17.441 9.408 20.861 1.00 97.69 96 SER A O 1
ATOM 761 N N . LEU A 1 97 ? -16.458 8.109 19.314 1.00 97.81 97 LEU A N 1
ATOM 762 C CA . LEU A 1 97 ? -17.001 6.846 19.824 1.00 97.81 97 LEU A CA 1
ATOM 763 C C . LEU A 1 97 ? -16.292 6.369 21.096 1.00 97.81 97 LEU A C 1
ATOM 765 O O . LEU A 1 97 ? -16.899 5.664 21.900 1.00 97.81 97 LEU A O 1
ATOM 769 N N . THR A 1 98 ? -15.034 6.758 21.310 1.00 97.62 98 THR A N 1
ATOM 770 C CA . THR A 1 98 ? -14.256 6.384 22.502 1.00 97.62 98 THR A CA 1
ATOM 771 C C . THR A 1 98 ? -14.216 7.482 23.569 1.00 97.62 98 THR A C 1
ATOM 773 O O . THR A 1 98 ? -13.729 7.249 24.679 1.00 97.62 98 THR A O 1
ATOM 776 N N . ALA A 1 99 ? -14.783 8.664 23.297 1.00 97.06 99 ALA A N 1
ATOM 777 C CA . ALA A 1 99 ? -14.749 9.834 24.178 1.00 97.06 99 ALA A CA 1
ATOM 778 C C . ALA A 1 99 ? -15.287 9.575 25.594 1.00 97.06 99 ALA A C 1
ATOM 780 O O . ALA A 1 99 ? -14.826 10.204 26.548 1.00 97.06 99 ALA A O 1
ATOM 781 N N . TYR A 1 100 ? -16.247 8.659 25.778 1.00 95.56 100 TYR A N 1
ATOM 782 C CA . TYR A 1 100 ? -16.806 8.358 27.104 1.00 95.56 100 TYR A CA 1
ATOM 783 C C . TYR A 1 100 ? -15.733 7.922 28.117 1.00 95.56 100 TYR A C 1
ATOM 785 O O . TYR A 1 100 ? -15.874 8.206 29.313 1.00 95.56 100 TYR A O 1
ATOM 793 N N . GLN A 1 101 ? -14.654 7.305 27.628 1.00 95.25 101 GLN A N 1
ATOM 794 C CA . GLN A 1 101 ? -13.516 6.831 28.407 1.00 95.25 101 GLN A CA 1
ATOM 795 C C . GLN A 1 101 ? -12.236 7.626 28.110 1.00 95.25 101 GLN A C 1
ATOM 797 O O . GLN A 1 101 ? -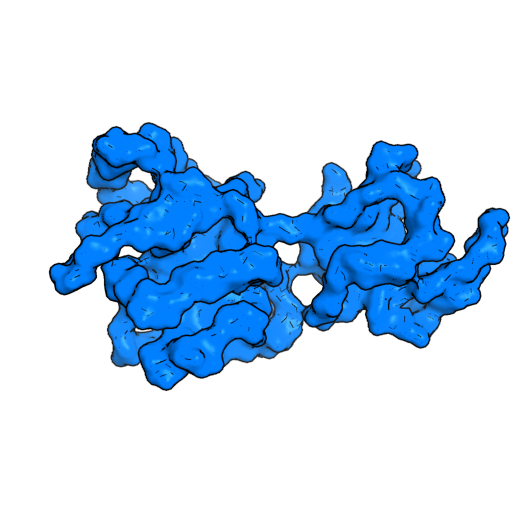11.550 8.024 29.051 1.00 95.25 101 GLN A O 1
ATOM 802 N N . GLU A 1 102 ? -11.928 7.917 26.845 1.00 96.44 102 GLU A N 1
ATOM 803 C CA . GLU A 1 102 ? -10.646 8.534 26.468 1.00 96.44 102 GLU A CA 1
ATOM 804 C C . GLU A 1 102 ? -10.561 10.041 26.752 1.00 96.44 102 GLU A C 1
ATOM 806 O O . GLU A 1 102 ? -9.462 10.580 26.838 1.00 96.44 102 GLU A O 1
ATOM 811 N N . LYS A 1 103 ? -11.680 10.720 27.054 1.00 95.00 103 LYS A N 1
ATOM 812 C CA . LYS A 1 103 ? -11.683 12.136 27.494 1.00 95.00 103 LYS A CA 1
ATOM 813 C C . LYS A 1 103 ? -10.864 12.421 28.759 1.00 95.00 103 LYS A C 1
ATOM 815 O O . LYS A 1 103 ? -10.644 13.582 29.096 1.00 95.00 103 LYS A O 1
ATOM 820 N N . TRP A 1 104 ? -10.490 11.382 29.503 1.00 94.44 104 TRP A N 1
ATOM 821 C CA . TRP A 1 104 ? -9.707 11.491 30.733 1.00 94.44 104 TRP A CA 1
ATOM 822 C C . TRP A 1 104 ? -8.193 11.338 30.510 1.00 94.44 104 TRP A C 1
ATOM 824 O O . TRP A 1 104 ? -7.451 11.477 31.479 1.00 94.44 104 TRP A O 1
ATOM 834 N N . PHE A 1 105 ? -7.740 11.076 29.277 1.00 95.25 105 PHE A N 1
ATOM 835 C CA . PHE A 1 105 ? -6.344 10.779 28.936 1.00 95.25 105 PHE A CA 1
ATOM 836 C C . PHE A 1 105 ? -5.861 11.621 27.755 1.00 95.25 105 PHE A C 1
ATOM 838 O O . PHE A 1 105 ? -6.640 11.977 26.867 1.00 95.25 105 PHE A O 1
ATOM 845 N N . LYS A 1 106 ? -4.558 11.901 27.695 1.00 96.44 106 LYS A N 1
ATOM 846 C CA . LYS A 1 106 ? -3.934 12.476 26.499 1.00 96.44 106 LYS A CA 1
ATOM 847 C C . LYS A 1 106 ? -3.466 11.356 25.595 1.00 96.44 106 LYS A C 1
ATOM 849 O O . LYS A 1 106 ? -2.621 10.557 25.987 1.00 96.44 106 LYS A O 1
ATOM 854 N N . HIS A 1 107 ? -3.936 11.329 24.361 1.00 97.06 107 HIS A N 1
ATOM 855 C CA . HIS A 1 107 ? -3.603 10.258 23.437 1.00 97.06 107 HIS A CA 1
ATOM 856 C C . HIS A 1 107 ? -3.424 10.761 22.010 1.00 97.06 107 HIS A C 1
ATOM 858 O O . HIS A 1 107 ? -3.730 11.909 21.687 1.00 97.06 107 HIS A O 1
ATOM 864 N N . ILE A 1 108 ? -2.877 9.881 21.180 1.00 95.81 108 ILE A N 1
ATOM 865 C CA . ILE A 1 108 ? -2.816 10.022 19.730 1.00 95.81 108 ILE A CA 1
ATOM 866 C C . ILE A 1 108 ? -3.369 8.752 19.090 1.00 95.81 108 ILE A C 1
ATOM 868 O O . ILE A 1 108 ? -3.245 7.659 19.652 1.00 95.81 108 ILE A O 1
ATOM 872 N N . ILE A 1 109 ? -3.929 8.883 17.891 1.00 95.62 109 ILE A N 1
ATOM 873 C CA . ILE A 1 109 ? -4.323 7.735 17.079 1.00 95.62 109 ILE A CA 1
ATOM 874 C C . ILE A 1 109 ? -3.160 7.362 16.159 1.00 95.62 109 ILE A C 1
ATOM 876 O O . ILE A 1 109 ? -2.619 8.187 15.425 1.00 95.62 109 ILE A O 1
ATOM 880 N N . ILE A 1 110 ? -2.757 6.096 16.211 1.00 92.38 110 ILE A N 1
ATOM 881 C CA . ILE A 1 110 ? -1.730 5.515 15.350 1.00 92.38 110 ILE A CA 1
ATOM 882 C C . ILE A 1 110 ? -2.414 4.550 14.387 1.00 92.38 110 ILE A C 1
ATOM 884 O O . ILE A 1 110 ? -2.993 3.549 14.807 1.00 92.38 110 ILE A O 1
ATOM 888 N N . ARG A 1 111 ? -2.298 4.813 13.085 1.00 89.06 111 ARG A N 1
ATOM 889 C CA . ARG A 1 111 ? -2.697 3.885 12.017 1.00 89.06 111 ARG A CA 1
ATOM 890 C C . ARG A 1 111 ? -1.489 3.195 11.411 1.00 89.06 111 ARG A C 1
ATOM 892 O O . ARG A 1 111 ? -0.348 3.611 11.626 1.00 89.06 111 ARG A O 1
ATOM 899 N N . ASN A 1 112 ? -1.742 2.134 10.650 1.00 80.94 112 ASN A N 1
ATOM 900 C CA . ASN A 1 112 ? -0.690 1.587 9.812 1.00 80.94 112 ASN A CA 1
ATOM 901 C C . ASN A 1 112 ? -0.296 2.621 8.755 1.00 80.94 112 ASN A C 1
ATOM 903 O O . ASN A 1 112 ? -1.162 3.285 8.192 1.00 80.94 112 ASN A O 1
ATOM 907 N N . SER A 1 113 ? 1.002 2.764 8.512 1.00 77.62 113 SER A N 1
ATOM 908 C CA . SER A 1 113 ? 1.518 3.781 7.601 1.00 77.62 113 SER A CA 1
ATOM 909 C C . SER A 1 113 ? 1.792 3.241 6.200 1.00 77.62 113 SER A C 1
ATOM 911 O O . SER A 1 113 ? 1.993 4.048 5.299 1.00 77.62 113 SER A O 1
ATOM 913 N N . PHE A 1 114 ? 1.788 1.914 5.995 1.00 84.00 114 PHE A N 1
ATOM 914 C CA . PHE A 1 114 ? 2.119 1.304 4.702 1.00 84.00 114 PHE A CA 1
ATOM 915 C C . PHE A 1 114 ? 1.216 1.830 3.588 1.00 84.00 114 PHE A C 1
ATOM 917 O O . PHE A 1 114 ? -0.006 1.773 3.696 1.00 84.00 114 PHE A O 1
ATOM 924 N N . ALA A 1 115 ? 1.836 2.269 2.499 1.00 90.62 115 ALA A N 1
ATOM 925 C CA . ALA A 1 115 ? 1.126 2.759 1.326 1.00 90.62 115 ALA A CA 1
ATOM 926 C C . ALA A 1 115 ? 1.696 2.196 0.024 1.00 90.62 115 ALA A C 1
ATOM 928 O O . ALA A 1 115 ? 0.945 1.966 -0.919 1.00 90.62 115 ALA A O 1
ATOM 929 N N . ILE A 1 116 ? 3.009 1.956 -0.044 1.00 98.25 116 ILE A N 1
ATOM 930 C CA . ILE A 1 116 ? 3.691 1.631 -1.298 1.00 98.25 116 ILE A CA 1
ATOM 931 C C . ILE A 1 116 ? 4.513 0.353 -1.132 1.00 98.25 116 ILE A C 1
ATOM 933 O O . ILE A 1 116 ? 5.365 0.264 -0.251 1.00 98.25 116 ILE A O 1
ATOM 937 N N . PHE A 1 117 ? 4.281 -0.620 -2.007 1.00 98.44 117 PHE A N 1
ATOM 938 C CA . PHE A 1 117 ? 4.961 -1.911 -2.050 1.00 98.44 117 PHE A CA 1
ATOM 939 C C . PHE A 1 117 ? 5.705 -2.023 -3.379 1.00 98.44 117 PHE A C 1
ATOM 941 O O . PHE A 1 117 ? 5.093 -1.919 -4.439 1.00 98.44 117 PHE A O 1
ATOM 948 N N . LEU A 1 118 ? 7.021 -2.209 -3.333 1.00 98.62 118 LEU A N 1
ATOM 949 C CA . LEU A 1 118 ? 7.883 -2.283 -4.512 1.00 98.62 118 LEU A CA 1
ATOM 950 C C . LEU A 1 118 ? 8.487 -3.677 -4.622 1.00 98.62 118 LEU A C 1
ATOM 952 O O . LEU A 1 118 ? 9.208 -4.090 -3.713 1.00 98.62 118 LEU A O 1
ATOM 956 N N . ALA A 1 119 ? 8.238 -4.371 -5.729 1.00 98.06 119 ALA A N 1
ATOM 957 C CA . ALA A 1 119 ? 8.855 -5.657 -6.038 1.00 98.06 119 ALA A CA 1
ATOM 958 C C . ALA A 1 119 ? 9.958 -5.495 -7.085 1.00 98.06 119 ALA A C 1
ATOM 960 O O . ALA A 1 119 ? 9.761 -4.835 -8.110 1.00 98.06 119 ALA A O 1
ATOM 961 N N . GLY A 1 120 ? 11.106 -6.139 -6.858 1.00 96.12 120 GLY A N 1
ATOM 962 C CA . GLY A 1 120 ? 12.239 -6.080 -7.782 1.00 96.12 120 GLY A CA 1
ATOM 963 C C . GLY A 1 120 ? 12.041 -6.853 -9.087 1.00 96.12 120 GLY A C 1
ATOM 964 O O . GLY A 1 120 ? 12.850 -6.702 -9.994 1.00 96.12 120 GLY A O 1
ATOM 965 N N . GLY A 1 121 ? 10.985 -7.660 -9.213 1.00 90.75 121 GLY A N 1
ATOM 966 C CA . GLY A 1 121 ? 10.681 -8.453 -10.405 1.00 90.75 121 GLY A CA 1
ATOM 967 C C . GLY A 1 121 ? 10.285 -9.882 -10.044 1.00 90.75 121 GLY A C 1
ATOM 968 O O . GLY A 1 121 ? 9.813 -10.122 -8.941 1.00 90.75 121 GLY A O 1
ATOM 969 N N . GLY A 1 122 ? 10.481 -10.818 -10.973 1.00 88.75 122 GLY A N 1
ATOM 970 C CA . GLY A 1 122 ? 10.239 -12.243 -10.734 1.00 88.75 122 GLY A CA 1
ATOM 971 C C . GLY A 1 122 ? 8.787 -12.703 -10.916 1.00 88.75 122 GLY A C 1
ATOM 972 O O . GLY A 1 122 ? 7.932 -11.985 -11.442 1.00 88.75 122 GLY A O 1
ATOM 973 N N . GLY A 1 123 ? 8.542 -13.961 -10.551 1.00 90.44 123 GLY A N 1
ATOM 974 C CA . GLY A 1 123 ? 7.234 -14.612 -10.563 1.00 90.44 123 GLY A CA 1
ATOM 975 C C . GLY A 1 123 ? 6.651 -14.799 -9.161 1.00 90.44 123 GLY A C 1
ATOM 976 O O . GLY A 1 123 ? 7.149 -14.261 -8.180 1.00 90.44 123 GLY A O 1
ATOM 977 N N . TYR A 1 124 ? 5.594 -15.613 -9.057 1.00 90.81 124 TYR A N 1
ATOM 978 C CA . TYR A 1 124 ? 4.829 -15.770 -7.811 1.00 90.81 124 TYR A CA 1
ATOM 979 C C . TYR A 1 124 ? 5.645 -16.208 -6.591 1.00 90.81 124 TYR A C 1
ATOM 981 O O . TYR A 1 124 ? 5.262 -15.894 -5.470 1.00 90.81 124 TYR A O 1
ATOM 989 N N . GLU A 1 125 ? 6.698 -17.001 -6.789 1.00 93.12 125 GLU A N 1
ATOM 990 C CA . GLU A 1 125 ? 7.517 -17.499 -5.678 1.00 93.12 125 GLU A CA 1
ATOM 991 C C . GLU A 1 125 ? 8.581 -16.483 -5.254 1.00 93.12 125 GLU A C 1
ATOM 993 O O . GLU A 1 125 ? 8.941 -16.431 -4.081 1.00 93.12 125 GLU A O 1
ATOM 998 N N . ASP A 1 126 ? 9.045 -15.646 -6.185 1.00 91.31 126 ASP A N 1
ATOM 999 C CA . ASP A 1 126 ? 10.085 -14.652 -5.925 1.00 91.31 126 ASP A CA 1
ATOM 1000 C C . ASP A 1 126 ? 9.550 -13.524 -5.029 1.00 91.31 126 ASP A C 1
ATOM 1002 O O . ASP A 1 126 ? 10.201 -13.126 -4.062 1.00 91.31 126 ASP A O 1
ATOM 1006 N N . SER A 1 127 ? 8.323 -13.061 -5.291 1.00 91.19 127 SER A N 1
ATOM 1007 C CA . SER A 1 127 ? 7.668 -11.978 -4.547 1.00 91.19 127 SER A CA 1
ATOM 1008 C C . SER A 1 127 ? 6.764 -12.450 -3.402 1.00 91.19 127 SER A C 1
ATOM 1010 O O . SER A 1 127 ? 6.149 -11.616 -2.738 1.00 91.19 127 SER A O 1
ATOM 1012 N N . ALA A 1 128 ? 6.696 -13.756 -3.111 1.00 93.88 128 ALA A N 1
ATOM 1013 C CA . ALA A 1 128 ? 5.653 -14.358 -2.269 1.00 93.88 128 ALA A CA 1
ATOM 1014 C C . ALA A 1 128 ? 5.468 -13.701 -0.885 1.00 93.88 128 ALA A C 1
ATOM 1016 O O . ALA A 1 128 ? 4.338 -13.548 -0.416 1.00 93.88 128 ALA A O 1
ATOM 1017 N N . GLU A 1 129 ? 6.560 -13.319 -0.215 1.00 94.06 129 GLU A N 1
ATOM 1018 C CA . GLU A 1 129 ? 6.504 -12.675 1.108 1.00 94.06 129 GLU A CA 1
ATOM 1019 C C . GLU A 1 129 ? 6.064 -11.203 1.026 1.00 94.06 129 GLU A C 1
ATOM 1021 O O . GLU A 1 129 ? 5.338 -10.725 1.900 1.00 94.06 129 GLU A O 1
ATOM 1026 N N . LEU A 1 130 ? 6.455 -10.482 -0.030 1.00 96.44 130 LEU A N 1
ATOM 1027 C CA . LEU A 1 130 ? 5.969 -9.123 -0.281 1.00 96.44 130 LEU A CA 1
ATOM 1028 C C . LEU A 1 130 ? 4.487 -9.144 -0.655 1.00 96.44 130 LEU A C 1
ATOM 1030 O O . LEU A 1 130 ? 3.714 -8.362 -0.105 1.00 96.44 130 LEU A O 1
ATOM 1034 N N . ASP A 1 131 ? 4.092 -10.062 -1.536 1.00 95.69 131 ASP A N 1
ATOM 1035 C CA . ASP A 1 131 ? 2.709 -10.247 -1.969 1.00 95.69 131 ASP A CA 1
ATOM 1036 C C . ASP A 1 131 ? 1.818 -10.549 -0.773 1.00 95.69 131 ASP A C 1
ATOM 1038 O O . ASP A 1 131 ? 0.807 -9.879 -0.566 1.00 95.69 131 ASP A O 1
ATOM 1042 N N . LYS A 1 132 ? 2.238 -11.493 0.077 1.00 93.88 132 LYS A N 1
ATOM 1043 C CA . LYS A 1 132 ? 1.545 -11.804 1.325 1.00 93.88 132 LYS A CA 1
ATOM 1044 C C . LYS A 1 132 ? 1.333 -10.552 2.172 1.00 93.88 132 LYS A C 1
ATOM 1046 O O . LYS A 1 132 ? 0.208 -10.299 2.590 1.00 93.88 132 LYS A O 1
ATOM 1051 N N . GLN A 1 133 ? 2.377 -9.752 2.396 1.00 92.62 133 GLN A N 1
ATOM 1052 C CA . GLN A 1 133 ? 2.243 -8.533 3.194 1.00 92.62 133 GLN A CA 1
ATOM 1053 C C . GLN A 1 133 ? 1.347 -7.490 2.527 1.00 92.62 133 GLN A C 1
ATOM 1055 O O . GLN A 1 133 ? 0.547 -6.869 3.217 1.00 92.62 133 GLN A O 1
ATOM 1060 N N . PHE A 1 134 ? 1.417 -7.307 1.210 1.00 95.25 134 PHE A N 1
ATOM 1061 C CA . PHE A 1 134 ? 0.504 -6.412 0.500 1.00 95.25 134 PHE A CA 1
ATOM 1062 C C . PHE A 1 134 ? -0.951 -6.843 0.690 1.00 95.25 134 PHE A C 1
ATOM 1064 O O . PHE A 1 134 ? -1.790 -6.057 1.129 1.00 95.25 134 PHE A O 1
ATOM 1071 N N . PHE A 1 135 ? -1.234 -8.116 0.434 1.00 93.88 135 PHE A N 1
ATOM 1072 C CA . PHE A 1 135 ? -2.574 -8.665 0.525 1.00 93.88 135 PHE A CA 1
ATOM 1073 C C . PHE A 1 135 ? -3.101 -8.693 1.963 1.00 93.88 135 PHE A C 1
ATOM 1075 O O . PHE A 1 135 ? -4.263 -8.370 2.169 1.00 93.88 135 PHE A O 1
ATOM 1082 N N . GLU A 1 136 ? -2.295 -8.973 2.987 1.00 90.12 136 GLU A N 1
ATOM 1083 C CA . GLU A 1 136 ? -2.742 -8.901 4.391 1.00 90.12 136 GLU A CA 1
ATOM 1084 C C . GLU A 1 136 ? -3.303 -7.519 4.777 1.00 90.12 136 GLU A C 1
ATOM 1086 O O . GLU A 1 136 ? -4.163 -7.430 5.655 1.00 90.12 136 GLU A O 1
ATOM 1091 N N . ASN A 1 137 ? -2.883 -6.451 4.089 1.00 90.12 137 ASN A N 1
ATOM 1092 C CA . ASN A 1 137 ? -3.377 -5.088 4.302 1.00 90.12 137 ASN A CA 1
ATOM 1093 C C . ASN A 1 137 ? -4.675 -4.761 3.540 1.00 90.12 137 ASN A C 1
ATOM 1095 O O . ASN A 1 137 ? -5.210 -3.665 3.692 1.00 90.12 137 ASN A O 1
ATOM 1099 N N . ILE A 1 138 ? -5.201 -5.697 2.751 1.00 89.94 138 ILE A N 1
ATOM 1100 C CA . ILE A 1 138 ? -6.412 -5.528 1.947 1.00 89.94 138 ILE A CA 1
ATOM 1101 C C . ILE A 1 138 ? -7.589 -6.250 2.642 1.00 89.94 138 ILE A C 1
ATOM 1103 O O . ILE A 1 138 ? -7.409 -7.362 3.153 1.00 89.94 138 ILE A O 1
ATOM 1107 N N . PRO A 1 139 ? -8.789 -5.636 2.713 1.00 89.31 139 PRO A N 1
ATOM 1108 C CA . PRO A 1 139 ? -9.969 -6.274 3.297 1.00 89.31 139 PRO A CA 1
ATOM 1109 C C . PRO A 1 139 ? -10.505 -7.419 2.429 1.00 89.31 139 PRO A C 1
ATOM 1111 O O . PRO A 1 139 ? -10.285 -7.459 1.217 1.00 89.31 139 PRO A O 1
ATOM 1114 N N . GLU A 1 140 ? -11.276 -8.322 3.031 1.00 87.31 140 GLU A N 1
ATOM 1115 C CA . GLU A 1 140 ? -12.060 -9.291 2.264 1.00 87.31 140 GLU A CA 1
ATOM 1116 C C . GLU A 1 140 ? -13.033 -8.589 1.301 1.00 87.31 140 GLU A C 1
ATOM 1118 O O . GLU A 1 140 ? -13.538 -7.498 1.572 1.00 87.31 140 GLU A O 1
ATOM 1123 N N . ASN A 1 141 ? -13.337 -9.231 0.166 1.00 90.19 141 ASN A N 1
ATOM 1124 C CA . ASN A 1 141 ? -14.199 -8.685 -0.892 1.00 90.19 141 ASN A CA 1
ATOM 1125 C C . ASN A 1 141 ? -13.704 -7.348 -1.479 1.00 90.19 141 ASN A C 1
ATOM 1127 O O . ASN A 1 141 ? -14.480 -6.600 -2.081 1.00 90.19 141 ASN A O 1
ATOM 1131 N N . ALA A 1 142 ? -12.417 -7.038 -1.306 1.00 93.31 142 ALA A N 1
ATOM 1132 C CA . ALA A 1 142 ? -11.809 -5.828 -1.829 1.00 93.31 142 ALA A CA 1
ATOM 1133 C C . ALA A 1 142 ? -11.951 -5.700 -3.346 1.00 93.31 142 ALA A C 1
ATOM 1135 O O . ALA A 1 142 ? -11.887 -6.681 -4.087 1.00 93.31 142 ALA A O 1
ATOM 1136 N N . LYS A 1 143 ? -12.048 -4.457 -3.816 1.00 96.44 143 LYS A N 1
ATOM 1137 C CA . LYS A 1 143 ? -11.865 -4.120 -5.226 1.00 96.44 143 LYS A CA 1
ATOM 1138 C C . LYS A 1 143 ? -10.414 -3.734 -5.470 1.00 96.44 143 LYS A C 1
ATOM 1140 O O . LYS A 1 143 ? -9.911 -2.813 -4.826 1.00 96.44 143 LYS A O 1
ATOM 1145 N N . ILE A 1 144 ? -9.765 -4.405 -6.414 1.00 98.31 144 ILE A N 1
ATOM 1146 C CA . ILE A 1 144 ? -8.367 -4.172 -6.774 1.00 98.31 144 ILE A CA 1
ATOM 1147 C C . ILE A 1 144 ? -8.297 -3.686 -8.219 1.00 98.31 144 ILE A C 1
ATOM 1149 O O . ILE A 1 144 ? -8.770 -4.360 -9.136 1.00 98.31 144 ILE A O 1
ATOM 1153 N N . LEU A 1 145 ? -7.682 -2.523 -8.417 1.00 98.69 145 LEU A N 1
ATOM 1154 C CA . LEU A 1 145 ? -7.435 -1.951 -9.733 1.00 98.69 145 LEU A CA 1
ATOM 1155 C C . LEU A 1 145 ? -6.073 -2.420 -10.253 1.00 98.69 145 LEU A C 1
ATOM 1157 O O . LEU A 1 145 ? -5.035 -2.017 -9.738 1.00 98.69 145 LEU A O 1
ATOM 1161 N N . TYR A 1 146 ? -6.064 -3.257 -11.282 1.00 98.75 146 TYR A N 1
ATOM 1162 C CA . TYR A 1 146 ? -4.854 -3.790 -11.899 1.00 98.75 146 TYR A CA 1
ATOM 1163 C C . TYR A 1 146 ? -4.474 -3.012 -13.160 1.00 98.75 146 TYR A C 1
ATOM 1165 O O . TYR A 1 146 ? -5.237 -2.988 -14.116 1.00 98.75 146 TYR A O 1
ATOM 1173 N N . CYS A 1 147 ? -3.291 -2.410 -13.210 1.00 98.69 147 CYS A N 1
ATOM 1174 C CA . CYS A 1 147 ? -2.769 -1.682 -14.364 1.00 98.69 147 CYS A CA 1
ATOM 1175 C C . CYS A 1 147 ? -1.703 -2.519 -15.103 1.00 98.69 147 CYS A C 1
ATOM 1177 O O . CYS A 1 147 ? -0.555 -2.565 -14.653 1.00 98.69 147 CYS A O 1
ATOM 1179 N N . PRO A 1 148 ? -2.040 -3.169 -16.236 1.00 98.44 148 PRO A N 1
ATOM 1180 C CA . PRO A 1 148 ? -1.086 -3.908 -17.068 1.00 98.44 148 PRO A CA 1
ATOM 1181 C C . PRO A 1 148 ? -0.430 -3.052 -18.168 1.00 98.44 148 PRO A C 1
ATOM 1183 O O . PRO A 1 148 ? 0.210 -3.606 -19.058 1.00 98.44 148 PRO A O 1
ATOM 1186 N N . ALA A 1 149 ? -0.593 -1.723 -18.151 1.00 97.94 149 ALA A N 1
ATOM 1187 C CA . ALA A 1 149 ? -0.288 -0.836 -19.285 1.00 97.94 149 ALA A CA 1
ATOM 1188 C C . ALA A 1 149 ? 1.192 -0.800 -19.727 1.00 97.94 149 ALA A C 1
ATOM 1190 O O . ALA A 1 149 ? 1.506 -0.314 -20.815 1.00 97.94 149 ALA A O 1
ATOM 1191 N N . ALA A 1 150 ? 2.104 -1.352 -18.921 1.00 97.38 150 ALA A N 1
ATOM 1192 C CA . ALA A 1 150 ? 3.493 -1.587 -19.309 1.00 97.38 150 ALA A CA 1
ATOM 1193 C C . ALA A 1 150 ? 3.627 -2.639 -20.434 1.00 97.38 150 ALA A C 1
ATOM 1195 O O . ALA A 1 150 ? 4.586 -2.619 -21.202 1.00 97.38 150 ALA A O 1
ATOM 1196 N N . MET A 1 151 ? 2.667 -3.560 -20.559 1.00 96.44 151 MET A N 1
ATOM 1197 C CA . MET A 1 151 ? 2.619 -4.577 -21.614 1.00 96.44 151 MET A CA 1
ATOM 1198 C C . MET A 1 151 ? 1.819 -4.097 -22.826 1.00 96.44 151 MET A C 1
ATOM 1200 O O . MET A 1 151 ? 1.037 -3.153 -22.745 1.00 96.44 151 MET A O 1
ATOM 1204 N N . SER A 1 152 ? 1.979 -4.751 -23.975 1.00 94.75 152 SER A N 1
ATOM 1205 C CA . SER A 1 152 ? 1.118 -4.547 -25.145 1.00 94.75 152 SER A CA 1
ATOM 1206 C C . SER A 1 152 ? -0.295 -5.108 -24.920 1.00 94.75 152 SER A C 1
ATOM 1208 O O . SER A 1 152 ? -0.491 -6.036 -24.135 1.00 94.75 152 SER A O 1
ATOM 1210 N N . SER A 1 153 ? -1.302 -4.538 -25.589 1.00 95.44 153 SER A N 1
ATOM 1211 C CA . SER A 1 153 ? -2.714 -4.861 -25.329 1.00 95.44 153 SER A CA 1
ATOM 1212 C C . SER A 1 153 ? -3.094 -6.306 -25.674 1.00 95.44 153 SER A C 1
ATOM 1214 O O . SER A 1 153 ? -3.965 -6.884 -25.027 1.00 95.44 153 SER A O 1
ATOM 1216 N N . ASP A 1 154 ? -2.394 -6.942 -26.616 1.00 96.50 154 ASP A N 1
ATOM 1217 C CA . ASP A 1 154 ? -2.526 -8.371 -26.926 1.00 96.50 154 ASP A CA 1
ATOM 1218 C C . ASP A 1 154 ? -2.140 -9.278 -25.742 1.00 96.50 154 ASP A C 1
ATOM 1220 O O . ASP A 1 154 ? -2.611 -10.411 -25.645 1.00 96.50 154 ASP A O 1
ATOM 1224 N N . ARG A 1 155 ? -1.336 -8.771 -24.797 1.00 97.25 155 ARG A N 1
ATOM 1225 C CA . ARG A 1 155 ? -0.926 -9.490 -23.584 1.00 97.25 155 ARG A CA 1
ATOM 1226 C C . ARG A 1 155 ? -1.889 -9.303 -22.418 1.00 97.25 155 ARG A C 1
ATOM 1228 O O . ARG A 1 155 ? -1.809 -10.085 -21.469 1.00 97.25 155 ARG A O 1
ATOM 1235 N N . TYR A 1 156 ? -2.814 -8.342 -22.474 1.00 97.62 156 TYR A N 1
ATOM 1236 C CA . TYR A 1 156 ? -3.736 -8.050 -21.369 1.00 97.62 156 TYR A CA 1
ATOM 1237 C C . TYR A 1 156 ? -4.543 -9.268 -20.884 1.00 97.62 156 TYR A C 1
ATOM 1239 O O . TYR A 1 156 ? -4.635 -9.435 -19.668 1.00 97.62 156 TYR A O 1
ATOM 1247 N N . PRO A 1 157 ? -5.057 -10.170 -21.750 1.00 97.81 157 PRO A N 1
ATOM 1248 C CA . PRO A 1 157 ? -5.728 -11.384 -21.279 1.00 97.81 157 PRO A CA 1
ATOM 1249 C C . PRO A 1 157 ? -4.818 -12.271 -20.418 1.00 97.81 157 PRO A C 1
ATOM 1251 O O . PRO A 1 157 ? -5.212 -12.686 -19.331 1.00 97.81 157 PRO A O 1
ATOM 1254 N N . SER A 1 158 ? -3.574 -12.496 -20.858 1.00 97.50 158 SER A N 1
ATOM 1255 C CA . SER A 1 158 ? -2.590 -13.286 -20.101 1.00 97.50 158 SER A CA 1
ATOM 1256 C C . SER A 1 158 ? -2.155 -12.598 -18.803 1.00 97.50 158 SER A C 1
ATOM 1258 O O . SER A 1 158 ? -1.964 -13.255 -17.783 1.00 97.50 158 SER A O 1
ATOM 1260 N N . ALA A 1 159 ? -2.049 -11.267 -18.819 1.00 97.12 159 ALA A N 1
ATOM 1261 C CA . ALA A 1 159 ? -1.716 -10.466 -17.649 1.00 97.12 159 ALA A CA 1
ATOM 1262 C C . ALA A 1 159 ? -2.829 -10.539 -16.590 1.00 97.12 159 ALA A C 1
ATOM 1264 O O . ALA A 1 159 ? -2.551 -10.744 -15.409 1.00 97.12 159 ALA A O 1
ATOM 1265 N N . LEU A 1 160 ? -4.095 -10.445 -17.015 1.00 97.88 160 LEU A N 1
ATOM 1266 C CA . LEU A 1 160 ? -5.249 -10.616 -16.135 1.00 97.88 160 LEU A CA 1
ATOM 1267 C C . LEU A 1 160 ? -5.320 -12.032 -15.565 1.00 97.88 160 LEU A C 1
ATOM 1269 O O . LEU A 1 160 ? -5.591 -12.186 -14.376 1.00 97.88 160 LEU A O 1
ATOM 1273 N N . GLU A 1 161 ? -5.083 -13.063 -16.378 1.00 97.81 161 GLU A N 1
ATOM 1274 C CA . GLU A 1 161 ? -5.065 -14.451 -15.908 1.00 97.81 161 GLU A CA 1
ATOM 1275 C C . GLU A 1 161 ? -3.984 -14.662 -14.841 1.00 97.81 161 GLU A C 1
ATOM 1277 O O . GLU A 1 161 ? -4.276 -15.196 -13.765 1.00 97.81 161 GLU A O 1
ATOM 1282 N N . TRP A 1 162 ? -2.770 -14.171 -15.104 1.00 96.94 162 TRP A N 1
ATOM 1283 C CA . TRP A 1 162 ? -1.662 -14.219 -14.157 1.00 96.94 162 TRP A CA 1
ATOM 1284 C C . TRP A 1 162 ? -1.996 -13.474 -12.859 1.00 96.94 162 TRP A C 1
ATOM 1286 O O . TRP A 1 162 ? -1.866 -14.040 -11.772 1.00 96.94 162 TRP A O 1
ATOM 1296 N N . PHE A 1 163 ? -2.493 -12.239 -12.942 1.00 97.38 163 PHE A N 1
ATOM 1297 C CA . PHE A 1 163 ? -2.812 -11.457 -11.748 1.00 97.38 163 PHE A CA 1
ATOM 1298 C C . PHE A 1 163 ? -3.982 -12.062 -10.961 1.00 97.38 163 PHE A C 1
ATOM 1300 O O . PHE A 1 163 ? -3.948 -12.134 -9.736 1.00 97.38 163 PHE A O 1
ATOM 1307 N N . SER A 1 164 ? -4.981 -12.610 -11.653 1.00 96.75 164 SER A N 1
ATOM 1308 C CA . SER A 1 164 ? -6.074 -13.350 -11.014 1.00 96.75 164 SER A CA 1
ATOM 1309 C C . SER A 1 164 ? -5.568 -14.600 -10.291 1.00 96.75 164 SER A C 1
ATOM 1311 O O . SER A 1 164 ? -6.091 -14.958 -9.238 1.00 96.75 164 SER A O 1
ATOM 1313 N N . GLY A 1 165 ? -4.547 -15.270 -10.834 1.00 96.25 165 GLY A N 1
ATOM 1314 C CA . GLY A 1 165 ? -3.848 -16.369 -10.170 1.00 96.25 165 GLY A CA 1
ATOM 1315 C C . GLY A 1 165 ? -3.174 -15.935 -8.871 1.00 96.25 165 GLY A C 1
ATOM 1316 O O . GLY A 1 165 ? -3.336 -16.614 -7.859 1.00 96.25 165 GLY A O 1
ATOM 1317 N N . LEU A 1 166 ? -2.496 -14.784 -8.887 1.00 95.69 166 LEU A N 1
ATOM 1318 C CA . LEU A 1 166 ? -1.878 -14.195 -7.699 1.00 95.69 166 LEU A CA 1
ATOM 1319 C C . LEU A 1 166 ? -2.925 -13.858 -6.631 1.00 95.69 166 LEU A C 1
ATOM 1321 O O . LEU A 1 166 ? -2.804 -14.293 -5.490 1.00 95.69 166 LEU A O 1
ATOM 1325 N N . VAL A 1 167 ? -3.989 -13.146 -7.006 1.00 95.75 167 VAL A N 1
ATOM 1326 C CA . VAL A 1 167 ? -5.066 -12.764 -6.080 1.00 95.75 167 VAL A CA 1
ATOM 1327 C C . VAL A 1 167 ? -5.713 -14.000 -5.445 1.00 95.75 167 VAL A C 1
ATOM 1329 O O . VAL A 1 167 ? -5.905 -14.024 -4.234 1.00 95.75 167 VAL A O 1
ATOM 1332 N N . ARG A 1 168 ? -5.938 -15.083 -6.206 1.00 94.25 168 ARG A N 1
ATOM 1333 C CA . ARG A 1 168 ? -6.467 -16.363 -5.685 1.00 94.25 168 ARG A CA 1
ATOM 1334 C C . ARG A 1 168 ? -5.538 -17.111 -4.714 1.00 94.25 168 ARG A C 1
ATOM 1336 O O . ARG A 1 168 ? -5.930 -18.132 -4.156 1.00 94.25 168 ARG A O 1
ATOM 1343 N N . ARG A 1 169 ? -4.290 -16.678 -4.530 1.00 93.62 169 ARG A N 1
ATOM 1344 C CA . ARG A 1 169 ? -3.421 -17.244 -3.485 1.00 93.62 169 ARG A CA 1
ATOM 1345 C C . ARG A 1 169 ? -3.684 -16.628 -2.115 1.00 93.62 169 ARG A C 1
ATOM 1347 O O . ARG A 1 169 ? -3.430 -17.291 -1.114 1.00 93.62 169 ARG A O 1
ATOM 1354 N N . TYR A 1 170 ? -4.190 -15.394 -2.074 1.00 91.62 170 TYR A N 1
ATOM 1355 C CA . TYR A 1 170 ? -4.264 -14.601 -0.844 1.00 91.62 170 TYR A CA 1
ATOM 1356 C C . TYR A 1 170 ? -5.674 -14.081 -0.523 1.00 91.62 170 TYR A C 1
ATOM 1358 O O . TYR A 1 170 ? -6.037 -14.029 0.645 1.00 91.62 170 TYR A O 1
ATOM 1366 N N . HIS A 1 171 ? -6.483 -13.740 -1.532 1.00 85.44 171 HIS A N 1
ATOM 1367 C CA . HIS A 1 171 ? -7.832 -13.173 -1.387 1.00 85.44 171 HIS A CA 1
ATOM 1368 C C . HIS A 1 171 ? -8.796 -13.685 -2.453 1.00 85.44 171 HIS A C 1
ATOM 1370 O O . HIS A 1 171 ? -9.041 -13.042 -3.473 1.00 85.44 171 HIS A O 1
ATOM 1376 N N . ASN A 1 172 ? -9.423 -14.829 -2.194 1.00 82.50 172 ASN A N 1
ATOM 1377 C CA . ASN A 1 172 ? -10.328 -15.462 -3.162 1.00 82.50 172 ASN A CA 1
ATOM 1378 C C . ASN A 1 172 ? -11.628 -14.690 -3.418 1.00 82.50 172 ASN A C 1
ATOM 1380 O O . ASN A 1 172 ? -12.345 -15.010 -4.363 1.00 82.50 172 ASN A O 1
ATOM 1384 N N . THR A 1 173 ? -11.947 -13.707 -2.578 1.00 86.69 173 THR A N 1
ATOM 1385 C CA . THR A 1 173 ? -13.170 -12.904 -2.671 1.00 86.69 173 THR A CA 1
ATOM 1386 C C . THR A 1 173 ? -12.958 -11.552 -3.350 1.00 86.69 173 THR A C 1
ATOM 1388 O O . THR A 1 173 ? -13.933 -10.846 -3.604 1.00 86.69 173 THR A O 1
ATOM 1391 N N . ALA A 1 174 ? -11.714 -11.172 -3.656 1.00 93.06 174 ALA A N 1
ATOM 1392 C CA . ALA A 1 174 ? -11.428 -9.878 -4.258 1.00 93.06 174 ALA A CA 1
ATOM 1393 C C . ALA A 1 174 ? -11.933 -9.788 -5.708 1.00 93.06 174 ALA A C 1
ATOM 1395 O O . ALA A 1 174 ? -11.852 -10.736 -6.493 1.00 93.06 174 ALA A O 1
ATOM 1396 N N . ILE A 1 175 ? -12.430 -8.608 -6.069 1.00 95.44 175 ILE A N 1
ATOM 1397 C CA . ILE A 1 175 ? -12.883 -8.264 -7.415 1.00 95.44 175 ILE A CA 1
ATOM 1398 C C . ILE A 1 175 ? -11.756 -7.510 -8.113 1.00 95.44 175 ILE A C 1
ATOM 1400 O O . ILE A 1 175 ? -11.254 -6.513 -7.594 1.00 95.44 175 ILE A O 1
ATOM 1404 N N . ILE A 1 176 ? -11.375 -7.977 -9.299 1.00 97.75 176 ILE A N 1
ATOM 1405 C CA . ILE A 1 176 ? -10.299 -7.381 -10.090 1.00 97.75 176 ILE A CA 1
ATOM 1406 C C . ILE A 1 176 ? -10.894 -6.575 -11.230 1.00 97.75 176 ILE A C 1
ATOM 1408 O O . ILE A 1 176 ? -11.710 -7.065 -12.008 1.00 97.75 176 ILE A O 1
ATOM 1412 N N . ASP A 1 177 ? -10.398 -5.357 -11.364 1.00 98.12 177 ASP A N 1
ATOM 1413 C CA . ASP A 1 177 ? -10.730 -4.447 -12.439 1.00 98.12 177 ASP A CA 1
ATOM 1414 C C . ASP A 1 177 ? -9.437 -4.010 -13.133 1.00 98.12 177 ASP A C 1
ATOM 1416 O O . ASP A 1 177 ? -8.530 -3.501 -12.494 1.00 98.12 177 ASP A O 1
ATOM 1420 N N . MET A 1 178 ? -9.335 -4.168 -14.453 1.00 98.19 178 MET A N 1
ATOM 1421 C CA . MET A 1 178 ? -8.184 -3.673 -15.218 1.00 98.19 178 MET A CA 1
ATOM 1422 C C . MET A 1 178 ? -8.222 -2.167 -15.519 1.00 98.19 178 MET A C 1
ATOM 1424 O O . MET A 1 178 ? -9.222 -1.660 -16.014 1.00 98.19 178 MET A O 1
ATOM 1428 N N . LEU A 1 179 ? -7.124 -1.452 -15.333 1.00 98.25 179 LEU A N 1
ATOM 1429 C CA . LEU A 1 179 ? -6.944 -0.077 -15.784 1.00 98.25 179 LEU A CA 1
ATOM 1430 C C . LEU A 1 179 ? -6.231 -0.076 -17.140 1.00 98.25 179 LEU A C 1
ATOM 1432 O O . LEU A 1 179 ? -5.024 -0.299 -17.201 1.00 98.25 179 LEU A O 1
ATOM 1436 N N . ILE A 1 180 ? -6.988 0.149 -18.211 1.00 97.56 180 ILE A N 1
ATOM 1437 C CA . ILE A 1 180 ? -6.514 0.119 -19.605 1.00 97.56 180 ILE A CA 1
ATOM 1438 C C . ILE A 1 180 ? -7.067 1.312 -20.385 1.00 97.56 180 ILE A C 1
ATOM 1440 O O . ILE A 1 180 ? -7.968 2.012 -19.918 1.00 97.56 180 ILE A O 1
ATOM 1444 N N . GLU A 1 181 ? -6.535 1.546 -21.579 1.00 95.69 181 GLU A N 1
ATOM 1445 C CA . GLU A 1 181 ? -6.845 2.687 -22.440 1.00 95.69 181 GLU A CA 1
ATOM 1446 C C . GLU A 1 181 ? -8.353 2.915 -22.642 1.00 95.69 181 GLU A C 1
ATOM 1448 O O . GLU A 1 181 ? -8.817 4.057 -22.631 1.00 95.69 181 GLU A O 1
ATOM 1453 N N . GLU A 1 182 ? -9.141 1.847 -22.760 1.00 96.12 182 GLU A N 1
ATOM 1454 C CA . GLU A 1 182 ? -10.581 1.901 -23.015 1.00 96.12 182 GLU A CA 1
ATOM 1455 C C . GLU A 1 182 ? -11.397 2.397 -21.812 1.00 96.12 182 GLU A C 1
ATOM 1457 O O . GLU A 1 182 ? -12.490 2.934 -21.991 1.00 96.12 182 GLU A O 1
ATOM 1462 N N . ASN A 1 183 ? -10.899 2.218 -20.583 1.00 96.56 183 ASN A N 1
ATOM 1463 C CA . ASN A 1 183 ? -11.664 2.466 -19.354 1.00 96.56 183 ASN A CA 1
ATOM 1464 C C . ASN A 1 183 ? -10.982 3.425 -18.362 1.00 96.56 183 ASN A C 1
ATOM 1466 O O . ASN A 1 183 ? -11.580 3.783 -17.342 1.00 96.56 183 ASN A O 1
ATOM 1470 N N . VAL A 1 184 ? -9.772 3.895 -18.675 1.00 97.06 184 VAL A N 1
ATOM 1471 C CA . VAL A 1 184 ? -8.948 4.749 -17.806 1.00 97.06 184 VAL A CA 1
ATOM 1472 C C . VAL A 1 184 ? -9.644 6.043 -17.376 1.00 97.06 184 VAL A C 1
ATOM 1474 O O . VAL A 1 184 ? -9.445 6.529 -16.264 1.00 97.06 184 VAL A O 1
ATOM 1477 N N . LYS A 1 185 ? -10.527 6.590 -18.218 1.00 95.31 185 LYS A N 1
ATOM 1478 C CA . LYS A 1 185 ? -11.286 7.810 -17.898 1.00 95.31 185 LYS A CA 1
ATOM 1479 C C . LYS A 1 185 ? -12.392 7.580 -16.867 1.00 95.31 185 LYS A C 1
ATOM 1481 O O . LYS A 1 185 ? -12.729 8.510 -16.142 1.00 95.31 185 LYS A O 1
ATOM 1486 N N . SER A 1 186 ? -12.951 6.372 -16.802 1.00 95.69 186 SER A N 1
ATOM 1487 C CA . SER A 1 186 ? -14.057 6.020 -15.900 1.00 95.69 186 SER A CA 1
ATOM 1488 C C . SER A 1 186 ? -13.610 5.338 -14.609 1.00 95.69 186 SER A C 1
ATOM 1490 O O . SER A 1 186 ? -14.440 5.108 -13.738 1.00 95.69 186 SER A O 1
ATOM 1492 N N . ARG A 1 187 ? -12.327 4.979 -14.480 1.00 96.31 187 ARG A N 1
ATOM 1493 C CA . ARG A 1 187 ? -11.789 4.297 -13.297 1.00 96.31 187 ARG A CA 1
ATOM 1494 C C . ARG A 1 187 ? -10.940 5.264 -12.484 1.00 96.31 1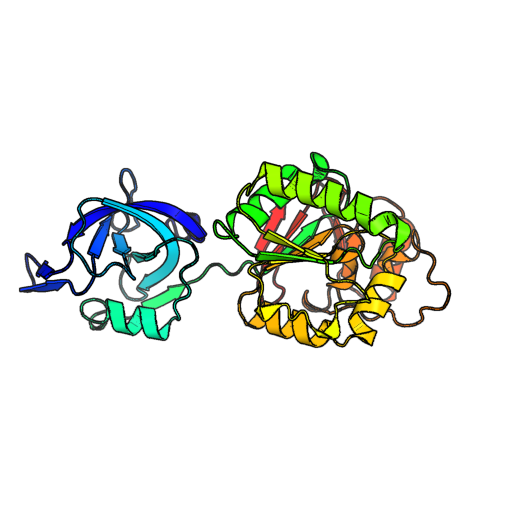87 ARG A C 1
ATOM 1496 O O . ARG A 1 187 ? -9.905 5.735 -12.949 1.00 96.31 187 ARG A O 1
ATOM 1503 N N . ASN A 1 188 ? -11.391 5.572 -11.273 1.00 96.81 188 ASN A N 1
ATOM 1504 C CA . ASN A 1 188 ? -10.651 6.394 -10.327 1.00 96.81 188 ASN A CA 1
ATOM 1505 C C . ASN A 1 188 ? -10.032 5.496 -9.242 1.00 96.81 188 ASN A C 1
ATOM 1507 O O . ASN A 1 188 ? -10.783 4.753 -8.616 1.00 96.81 188 ASN A O 1
ATOM 1511 N N . PRO A 1 189 ? -8.708 5.552 -8.991 1.00 97.75 189 PRO A N 1
ATOM 1512 C CA . PRO A 1 189 ? -8.061 4.796 -7.915 1.00 97.75 189 PRO A CA 1
ATOM 1513 C C . PRO A 1 189 ? -8.760 4.877 -6.547 1.00 97.75 189 PRO A C 1
ATOM 1515 O O . PRO A 1 189 ? -8.857 3.857 -5.874 1.00 97.75 189 PRO A O 1
ATOM 1518 N N . ASP A 1 190 ? -9.318 6.038 -6.176 1.00 95.56 190 ASP A N 1
ATOM 1519 C CA . ASP A 1 190 ? -10.032 6.242 -4.896 1.00 95.56 190 ASP A CA 1
ATOM 1520 C C . ASP A 1 190 ? -11.257 5.311 -4.704 1.00 95.56 190 ASP A C 1
ATOM 1522 O O . ASP A 1 190 ? -11.701 5.102 -3.573 1.00 95.56 190 ASP A O 1
ATOM 1526 N N . ASP A 1 191 ? -11.796 4.726 -5.782 1.00 96.19 191 ASP A N 1
ATOM 1527 C CA . ASP A 1 191 ? -12.930 3.787 -5.731 1.00 96.19 191 ASP A CA 1
ATOM 1528 C C . ASP A 1 191 ? -12.508 2.345 -5.376 1.00 96.19 191 ASP A C 1
ATOM 1530 O O . ASP A 1 191 ? -13.357 1.455 -5.247 1.00 96.19 191 ASP A O 1
ATOM 1534 N N . TYR A 1 192 ? -11.202 2.102 -5.230 1.00 97.25 192 TYR A N 1
ATOM 1535 C CA . TYR A 1 192 ? -10.604 0.784 -5.035 1.00 97.25 192 TYR A CA 1
ATOM 1536 C C . TYR A 1 192 ? -9.858 0.694 -3.702 1.00 97.25 192 TYR A C 1
ATOM 1538 O O . TYR A 1 192 ? -9.321 1.668 -3.175 1.00 97.25 192 TYR A O 1
ATOM 1546 N N . ASN A 1 193 ? -9.802 -0.513 -3.146 1.00 95.12 193 ASN A N 1
ATOM 1547 C CA . ASN A 1 193 ? -9.062 -0.792 -1.916 1.00 95.12 193 ASN A CA 1
ATOM 1548 C C . ASN A 1 193 ? -7.551 -0.873 -2.155 1.00 95.12 193 ASN A C 1
ATOM 1550 O O . ASN A 1 193 ? -6.784 -0.630 -1.230 1.00 95.12 193 ASN A O 1
ATOM 1554 N N . ALA A 1 194 ? -7.144 -1.220 -3.376 1.00 97.44 194 ALA A N 1
ATOM 1555 C CA . ALA A 1 194 ? -5.748 -1.326 -3.769 1.00 97.44 194 ALA A CA 1
ATOM 1556 C C . ALA A 1 194 ? -5.567 -1.073 -5.271 1.00 97.44 194 ALA A C 1
ATOM 1558 O O . ALA A 1 194 ? -6.443 -1.398 -6.078 1.00 97.44 194 ALA A O 1
ATOM 1559 N N . VAL A 1 195 ? -4.394 -0.563 -5.643 1.00 98.75 195 VAL A N 1
ATOM 1560 C CA . VAL A 1 195 ? -3.915 -0.466 -7.025 1.00 98.75 195 VAL A CA 1
ATOM 1561 C C . VAL A 1 195 ? -2.684 -1.352 -7.183 1.00 98.75 195 VAL A C 1
ATOM 1563 O O . VAL A 1 195 ? -1.728 -1.239 -6.423 1.00 98.75 195 VAL A O 1
ATOM 1566 N N . PHE A 1 196 ? -2.681 -2.211 -8.196 1.00 98.69 196 PHE A N 1
ATOM 1567 C CA . PHE A 1 196 ? -1.534 -3.034 -8.559 1.00 98.69 196 PHE A CA 1
ATOM 1568 C C . PHE A 1 196 ? -1.043 -2.632 -9.947 1.00 98.69 196 PHE A C 1
ATOM 1570 O O . PHE A 1 196 ? -1.793 -2.711 -10.916 1.00 98.69 196 PHE A O 1
ATOM 1577 N N . ILE A 1 197 ? 0.213 -2.218 -10.065 1.00 98.75 197 ILE A N 1
ATOM 1578 C CA . ILE A 1 197 ? 0.835 -1.770 -11.310 1.00 98.75 197 ILE A CA 1
ATOM 1579 C C . ILE A 1 197 ? 1.843 -2.832 -11.752 1.00 98.75 197 ILE A C 1
ATOM 1581 O O . ILE A 1 197 ? 2.833 -3.092 -11.068 1.00 98.75 197 ILE A O 1
ATOM 1585 N N . GLY A 1 198 ? 1.553 -3.477 -12.882 1.00 97.81 198 GLY A N 1
ATOM 1586 C CA . GLY A 1 198 ? 2.347 -4.582 -13.412 1.00 97.81 198 GLY A CA 1
ATOM 1587 C C . GLY A 1 198 ? 3.640 -4.152 -14.112 1.00 97.81 198 GLY A C 1
ATOM 1588 O O . GLY A 1 198 ? 3.838 -2.981 -14.439 1.00 97.81 198 GLY A O 1
ATOM 1589 N N . GLY A 1 199 ? 4.497 -5.143 -14.370 1.00 96.88 199 GLY A N 1
ATOM 1590 C CA . GLY A 1 199 ? 5.741 -4.993 -15.129 1.00 96.88 199 GLY A CA 1
ATOM 1591 C C . GLY A 1 199 ? 5.545 -5.024 -16.650 1.00 96.88 199 GLY A C 1
ATOM 1592 O O . GLY A 1 199 ? 4.476 -5.377 -17.151 1.00 96.88 199 GLY A O 1
ATOM 1593 N N . GLY A 1 200 ? 6.595 -4.670 -17.389 1.00 96.81 200 GLY A N 1
ATOM 1594 C CA . GLY A 1 200 ? 6.613 -4.531 -18.846 1.00 96.81 200 GLY A CA 1
ATOM 1595 C C . GLY A 1 200 ? 7.582 -3.415 -19.231 1.00 96.81 200 GLY A C 1
ATOM 1596 O O . GLY A 1 200 ? 8.564 -3.219 -18.531 1.00 96.81 200 GLY A O 1
ATOM 1597 N N . ASN A 1 201 ? 7.280 -2.652 -20.280 1.00 97.94 201 ASN A N 1
ATOM 1598 C CA . ASN A 1 201 ? 8.093 -1.502 -20.666 1.00 97.94 201 ASN A CA 1
ATOM 1599 C C . ASN A 1 201 ? 7.765 -0.270 -19.799 1.00 97.94 201 ASN A C 1
ATOM 1601 O O . ASN A 1 201 ? 6.636 0.236 -19.801 1.00 97.94 201 ASN A O 1
ATOM 1605 N N . THR A 1 202 ? 8.767 0.229 -19.076 1.00 98.56 202 THR A N 1
ATOM 1606 C CA . THR A 1 202 ? 8.654 1.326 -18.102 1.00 98.56 202 THR A CA 1
ATOM 1607 C C . THR A 1 202 ? 8.306 2.662 -18.755 1.00 98.56 202 THR A C 1
ATOM 1609 O O . THR A 1 202 ? 7.475 3.409 -18.235 1.00 98.56 202 THR A O 1
ATOM 1612 N N . TYR A 1 203 ? 8.877 2.954 -19.926 1.00 98.50 203 TYR A N 1
ATOM 1613 C CA . TYR A 1 203 ? 8.606 4.189 -20.664 1.00 98.50 203 TYR A CA 1
ATOM 1614 C C . TYR A 1 203 ? 7.161 4.262 -21.163 1.00 98.50 203 TYR A C 1
ATOM 1616 O O . TYR A 1 203 ? 6.485 5.275 -20.970 1.00 98.50 203 TYR A O 1
ATOM 1624 N N . LYS A 1 204 ? 6.661 3.163 -21.738 1.00 97.69 204 LYS A N 1
ATOM 1625 C CA . LYS A 1 204 ? 5.260 3.022 -22.144 1.00 97.69 204 LYS A CA 1
ATOM 1626 C C . LYS A 1 204 ? 4.322 3.204 -20.953 1.00 97.69 204 LYS A C 1
ATOM 1628 O O . LYS A 1 204 ? 3.322 3.915 -21.062 1.00 97.69 204 LYS A O 1
ATOM 1633 N N . LEU A 1 205 ? 4.633 2.561 -19.826 1.00 98.56 205 LEU A N 1
ATOM 1634 C CA . LEU A 1 205 ? 3.831 2.671 -18.612 1.00 98.56 205 LEU A CA 1
ATOM 1635 C C . LEU A 1 205 ? 3.755 4.123 -18.129 1.00 98.56 205 LEU A C 1
ATOM 1637 O O . LEU A 1 205 ? 2.657 4.624 -17.886 1.00 98.56 205 LEU A O 1
ATOM 1641 N N . LEU A 1 206 ? 4.896 4.810 -18.015 1.00 98.69 206 LEU A N 1
ATOM 1642 C CA . LEU A 1 206 ? 4.928 6.204 -17.578 1.00 98.69 206 LEU A CA 1
ATOM 1643 C C . LEU A 1 206 ? 4.122 7.106 -18.524 1.00 98.69 206 LEU A C 1
ATOM 1645 O O . LEU A 1 206 ? 3.340 7.937 -18.065 1.00 98.69 206 LEU A O 1
ATOM 1649 N N . ASP A 1 207 ? 4.252 6.910 -19.835 1.00 98.12 207 ASP A N 1
ATOM 1650 C CA . ASP A 1 207 ? 3.476 7.640 -20.838 1.00 98.12 207 ASP A CA 1
ATOM 1651 C C . ASP A 1 207 ? 1.960 7.437 -20.663 1.00 98.12 207 ASP A C 1
ATOM 1653 O O . ASP A 1 207 ? 1.210 8.416 -20.644 1.00 98.12 207 ASP A O 1
ATOM 1657 N N . PHE A 1 208 ? 1.506 6.196 -20.443 1.00 98.12 208 PHE A N 1
ATOM 1658 C CA . PHE A 1 208 ? 0.103 5.894 -20.141 1.00 98.12 208 PHE A CA 1
ATOM 1659 C C . PHE A 1 208 ? -0.382 6.605 -18.869 1.00 98.12 208 PHE A C 1
ATOM 1661 O O . PHE A 1 208 ? -1.470 7.189 -18.867 1.00 98.12 208 PHE A O 1
ATOM 1668 N N . ILE A 1 209 ? 0.417 6.585 -17.798 1.00 98.44 209 ILE A N 1
ATOM 1669 C CA . ILE A 1 209 ? 0.080 7.224 -16.519 1.00 98.44 209 ILE A CA 1
ATOM 1670 C C . ILE A 1 209 ? -0.068 8.741 -16.690 1.00 98.44 209 ILE A C 1
ATOM 1672 O O . ILE A 1 209 ? -1.085 9.311 -16.288 1.00 98.44 209 ILE A O 1
ATOM 1676 N N . ILE A 1 210 ? 0.906 9.391 -17.330 1.00 98.00 210 ILE A N 1
ATOM 1677 C CA . ILE A 1 210 ? 0.943 10.851 -17.479 1.00 98.00 210 ILE A CA 1
ATOM 1678 C C . ILE A 1 210 ? -0.133 11.345 -18.452 1.00 98.00 210 ILE A C 1
ATOM 1680 O O . ILE A 1 210 ? -0.864 12.282 -18.131 1.00 98.00 210 ILE A O 1
ATOM 1684 N N . LYS A 1 211 ? -0.304 10.697 -19.614 1.00 97.00 211 LYS A N 1
ATOM 1685 C CA . LYS A 1 211 ? -1.320 11.097 -20.611 1.00 97.00 211 LYS A CA 1
ATOM 1686 C C . LYS A 1 211 ? -2.749 11.043 -20.079 1.00 97.00 211 LYS A C 1
ATOM 1688 O O . LYS A 1 211 ? -3.610 11.758 -20.586 1.00 97.00 211 LYS A O 1
ATOM 1693 N N . ASN A 1 212 ? -3.001 10.199 -19.082 1.00 97.38 212 ASN A N 1
ATOM 1694 C CA . ASN A 1 212 ? -4.319 10.021 -18.480 1.00 97.38 212 ASN A CA 1
ATOM 1695 C C . ASN A 1 212 ? -4.466 10.705 -17.109 1.00 97.38 212 ASN A C 1
ATOM 1697 O O . ASN A 1 212 ? -5.448 10.448 -16.405 1.00 97.38 212 ASN A O 1
ATOM 1701 N N . GLU A 1 213 ? -3.512 11.565 -16.730 1.00 97.06 213 GLU A N 1
ATOM 1702 C CA . GLU A 1 213 ? -3.476 12.282 -15.445 1.00 97.06 213 GLU A CA 1
ATOM 1703 C C . GLU A 1 213 ? -3.591 11.352 -14.222 1.00 97.06 213 GLU A C 1
ATOM 1705 O O . GLU A 1 213 ? -4.145 11.709 -13.173 1.00 97.06 213 GLU A O 1
ATOM 1710 N N . LEU A 1 214 ? -3.111 10.112 -14.363 1.00 98.19 214 LEU A N 1
ATOM 1711 C CA . LEU A 1 214 ? -3.120 9.127 -13.287 1.00 98.19 214 LEU A CA 1
ATOM 1712 C C . LEU A 1 214 ? -2.051 9.444 -12.240 1.00 98.19 214 LEU A C 1
ATOM 1714 O O . LEU A 1 214 ? -2.228 9.080 -11.087 1.00 98.19 214 LEU A O 1
ATOM 1718 N N . ASP A 1 215 ? -0.995 10.175 -12.591 1.00 97.75 215 ASP A N 1
ATOM 1719 C CA . ASP A 1 215 ? 0.034 10.653 -11.662 1.00 97.75 215 ASP A CA 1
ATOM 1720 C C . ASP A 1 215 ? -0.568 11.431 -10.480 1.00 97.75 215 ASP A C 1
ATOM 1722 O O . ASP A 1 215 ? -0.296 11.127 -9.315 1.00 97.75 215 ASP A O 1
ATOM 1726 N N . LYS A 1 216 ? -1.456 12.391 -10.766 1.00 96.81 216 LYS A N 1
ATOM 1727 C CA . LYS A 1 216 ? -2.144 13.198 -9.747 1.00 96.81 216 LYS A CA 1
ATOM 1728 C C . LYS A 1 216 ? -3.121 12.351 -8.937 1.00 96.81 216 LYS A C 1
ATOM 1730 O O . LYS A 1 216 ? -3.214 12.509 -7.720 1.00 96.81 216 LYS A O 1
ATOM 1735 N N . LYS A 1 217 ? -3.843 11.445 -9.605 1.00 98.06 217 LYS A N 1
ATOM 1736 C CA . LYS A 1 217 ? -4.822 10.558 -8.959 1.00 98.06 217 LYS A CA 1
ATOM 1737 C C . LYS A 1 217 ? -4.149 9.558 -8.022 1.00 98.06 217 LYS A C 1
ATOM 1739 O O . LYS A 1 217 ? -4.634 9.382 -6.916 1.00 98.06 217 LYS A O 1
ATOM 1744 N N . LEU A 1 218 ? -3.022 8.964 -8.414 1.00 98.25 218 LEU A N 1
ATOM 1745 C CA . LEU A 1 218 ? -2.258 8.030 -7.582 1.00 98.25 218 LEU A CA 1
ATOM 1746 C C . LEU A 1 218 ? -1.619 8.736 -6.375 1.00 98.25 218 LEU A C 1
ATOM 1748 O O . LEU A 1 218 ? -1.658 8.202 -5.271 1.00 98.25 218 LEU A O 1
ATOM 1752 N N . LYS A 1 219 ? -1.114 9.968 -6.546 1.00 97.00 219 LYS A N 1
ATOM 1753 C CA . LYS A 1 219 ? -0.639 10.805 -5.425 1.00 97.00 219 LYS A CA 1
ATOM 1754 C C . LYS A 1 219 ? -1.746 11.092 -4.412 1.00 97.00 219 LYS A C 1
ATOM 1756 O O . LYS A 1 219 ? -1.551 10.911 -3.212 1.00 97.00 219 LYS A O 1
ATOM 1761 N N . LYS A 1 220 ? -2.923 11.501 -4.895 1.00 96.25 220 LYS A N 1
ATOM 1762 C CA . LYS A 1 220 ? -4.101 11.716 -4.045 1.00 96.25 220 LYS A CA 1
ATOM 1763 C C . LYS A 1 220 ? -4.537 10.419 -3.358 1.00 96.25 220 LYS A C 1
ATOM 1765 O O . LYS A 1 220 ? -4.811 10.430 -2.163 1.00 96.25 220 LYS A O 1
ATOM 1770 N N . TYR A 1 221 ? -4.545 9.315 -4.095 1.00 96.81 221 TYR A N 1
ATOM 1771 C CA . TYR A 1 221 ? -4.910 8.002 -3.585 1.00 96.81 221 TYR A CA 1
ATOM 1772 C C . TYR A 1 221 ? -4.036 7.586 -2.396 1.00 96.81 221 TYR A C 1
ATOM 1774 O O . TYR A 1 221 ? -4.572 7.255 -1.345 1.00 96.81 221 TYR A O 1
ATOM 1782 N N . ILE A 1 222 ? -2.709 7.721 -2.499 1.00 94.44 222 ILE A N 1
ATOM 1783 C CA . ILE A 1 222 ? -1.786 7.473 -1.376 1.00 94.44 222 ILE A CA 1
ATOM 1784 C C . ILE A 1 222 ? -2.066 8.410 -0.192 1.00 94.44 222 ILE A C 1
ATOM 1786 O O . ILE A 1 222 ? -2.079 7.966 0.955 1.00 94.44 222 ILE A O 1
ATOM 1790 N N . SER A 1 223 ? -2.327 9.700 -0.443 1.00 90.00 223 SER A N 1
ATOM 1791 C CA . SER A 1 223 ? -2.650 10.645 0.640 1.00 90.00 223 SER A CA 1
ATOM 1792 C C . SER A 1 223 ? -3.942 10.290 1.391 1.00 90.00 223 SER A C 1
ATOM 1794 O O . SER A 1 223 ? -4.076 10.637 2.562 1.00 90.00 223 SER A O 1
ATOM 1796 N N . ASN A 1 224 ? -4.841 9.550 0.734 1.00 89.31 224 ASN A N 1
ATOM 1797 C CA . ASN A 1 224 ? -6.091 9.020 1.278 1.00 89.31 224 ASN A CA 1
ATOM 1798 C C . ASN A 1 224 ? -5.939 7.576 1.801 1.00 89.31 224 ASN A C 1
ATOM 1800 O O . ASN A 1 224 ? -6.903 6.811 1.782 1.00 89.31 224 ASN A O 1
ATOM 1804 N N . ASP A 1 225 ? -4.729 7.197 2.226 1.00 88.44 225 ASP A N 1
ATOM 1805 C CA . ASP A 1 225 ? -4.387 5.870 2.757 1.00 88.44 225 ASP A CA 1
ATOM 1806 C C . ASP A 1 225 ? -4.610 4.715 1.755 1.00 88.44 225 ASP A C 1
ATOM 1808 O O . ASP A 1 225 ? -4.858 3.568 2.130 1.00 88.44 225 ASP A O 1
ATOM 1812 N N . GLY A 1 226 ? -4.524 5.017 0.456 1.00 93.38 226 GLY A N 1
ATOM 1813 C CA . GLY A 1 226 ? -4.576 4.037 -0.622 1.00 93.38 226 GLY A CA 1
ATOM 1814 C C . GLY A 1 226 ? -3.313 3.177 -0.708 1.00 93.38 226 GLY A C 1
ATOM 1815 O O . GLY A 1 226 ? -2.199 3.655 -0.485 1.00 93.38 226 GLY A O 1
ATOM 1816 N N . LEU A 1 227 ? -3.487 1.906 -1.082 1.00 96.50 227 LEU A N 1
ATOM 1817 C CA . LEU A 1 227 ? -2.406 0.924 -1.192 1.00 96.50 227 LEU A CA 1
ATOM 1818 C C . LEU A 1 227 ? -1.986 0.735 -2.650 1.00 96.50 227 LEU A C 1
ATOM 1820 O O . LEU A 1 227 ? -2.794 0.325 -3.484 1.00 96.50 227 LEU A O 1
ATOM 1824 N N . ILE A 1 228 ? -0.715 0.983 -2.955 1.00 98.50 228 ILE A N 1
ATOM 1825 C CA . ILE A 1 228 ? -0.121 0.760 -4.274 1.00 98.50 228 ILE A CA 1
ATOM 1826 C C . ILE A 1 228 ? 0.915 -0.356 -4.198 1.00 98.50 228 ILE A C 1
ATOM 1828 O O . ILE A 1 228 ? 1.828 -0.318 -3.378 1.00 98.50 228 ILE A O 1
ATOM 1832 N N . TYR A 1 229 ? 0.813 -1.308 -5.119 1.00 98.69 229 TYR A N 1
ATOM 1833 C CA . TYR A 1 229 ? 1.869 -2.264 -5.424 1.00 98.69 229 TYR A CA 1
ATOM 1834 C C . TYR A 1 229 ? 2.451 -1.963 -6.803 1.00 98.69 229 TYR A C 1
ATOM 1836 O O . TYR A 1 229 ? 1.704 -1.841 -7.772 1.00 98.69 229 TYR A O 1
ATOM 1844 N N . GLY A 1 230 ? 3.773 -1.883 -6.908 1.00 98.56 230 GLY A N 1
ATOM 1845 C CA . GLY A 1 230 ? 4.505 -1.790 -8.165 1.00 98.56 230 GLY A CA 1
ATOM 1846 C C . GLY A 1 230 ? 5.401 -3.008 -8.362 1.00 98.56 230 GLY A C 1
ATOM 1847 O O . GLY A 1 230 ? 6.266 -3.275 -7.532 1.00 98.56 230 GLY A O 1
ATOM 1848 N N . GLY A 1 231 ? 5.218 -3.736 -9.463 1.00 97.88 231 GLY A N 1
ATOM 1849 C CA . GLY A 1 231 ? 6.119 -4.818 -9.864 1.00 97.88 231 GLY A CA 1
ATOM 1850 C C . GLY A 1 231 ? 7.017 -4.402 -11.025 1.00 97.88 231 GLY A C 1
ATOM 1851 O O . GLY A 1 231 ? 6.497 -3.983 -12.059 1.00 97.88 231 GLY A O 1
ATOM 1852 N N . SER A 1 232 ? 8.342 -4.547 -10.885 1.00 97.56 232 SER A N 1
ATOM 1853 C CA . SER A 1 232 ? 9.316 -4.212 -11.943 1.00 97.56 232 SER A CA 1
ATOM 1854 C C . SER A 1 232 ? 9.095 -2.775 -12.460 1.00 97.56 232 SER A C 1
ATOM 1856 O O . SER A 1 232 ? 9.188 -1.841 -11.666 1.00 97.56 232 SER A O 1
ATOM 1858 N N . ALA A 1 233 ? 8.711 -2.563 -13.723 1.00 98.56 233 ALA A N 1
ATOM 1859 C CA . ALA A 1 233 ? 8.344 -1.251 -14.271 1.00 98.56 233 ALA A CA 1
ATOM 1860 C C . ALA A 1 233 ? 7.376 -0.459 -13.371 1.00 98.56 233 ALA A C 1
ATOM 1862 O O . ALA A 1 233 ? 7.558 0.739 -13.155 1.00 98.56 233 ALA A O 1
ATOM 1863 N N . GLY A 1 234 ? 6.383 -1.140 -12.785 1.00 98.69 234 GLY A N 1
ATOM 1864 C CA . GLY A 1 234 ? 5.446 -0.551 -11.834 1.00 98.69 234 GLY A CA 1
ATOM 1865 C C . GLY A 1 234 ? 6.113 -0.007 -10.571 1.00 98.69 234 GLY A C 1
ATOM 1866 O O . GLY A 1 234 ? 5.627 0.973 -10.026 1.00 98.69 234 GLY A O 1
ATOM 1867 N N . ALA A 1 235 ? 7.222 -0.598 -10.114 1.00 98.75 235 ALA A N 1
ATOM 1868 C CA . ALA A 1 235 ? 8.023 -0.070 -9.010 1.00 98.75 235 ALA A CA 1
ATOM 1869 C C . ALA A 1 235 ? 8.903 1.105 -9.455 1.00 98.75 235 ALA A C 1
ATOM 1871 O O . ALA A 1 235 ? 8.985 2.113 -8.751 1.00 98.75 235 ALA A O 1
ATOM 1872 N N . ILE A 1 236 ? 9.523 0.996 -10.635 1.00 98.81 236 ILE A N 1
ATOM 1873 C CA . ILE A 1 236 ? 10.429 2.014 -11.182 1.00 98.81 236 ILE A CA 1
ATOM 1874 C C . ILE A 1 236 ? 9.712 3.359 -11.345 1.00 98.81 236 ILE A C 1
ATOM 1876 O O . ILE A 1 236 ? 10.227 4.385 -10.896 1.00 98.81 236 ILE A O 1
ATOM 1880 N N . ILE A 1 237 ? 8.491 3.367 -11.899 1.00 98.75 237 ILE A N 1
ATOM 1881 C CA . ILE A 1 237 ? 7.735 4.614 -12.107 1.00 98.75 237 ILE A CA 1
ATOM 1882 C C . ILE A 1 237 ? 7.364 5.342 -10.808 1.00 98.75 237 ILE A C 1
ATOM 1884 O O . ILE A 1 237 ? 7.061 6.530 -10.859 1.00 98.75 237 ILE A O 1
ATOM 1888 N N . LEU A 1 238 ? 7.363 4.669 -9.651 1.00 98.75 238 LEU A N 1
ATOM 1889 C CA . LEU A 1 238 ? 7.023 5.292 -8.365 1.00 98.75 238 LEU A CA 1
ATOM 1890 C C . LEU A 1 238 ? 8.194 6.111 -7.801 1.00 98.75 238 LEU A C 1
ATOM 1892 O O . LEU A 1 238 ? 7.977 7.003 -6.978 1.00 98.75 238 LEU A O 1
ATOM 1896 N N . GLY A 1 239 ? 9.416 5.853 -8.275 1.00 98.62 239 GLY A N 1
ATOM 1897 C CA . GLY A 1 239 ? 10.599 6.648 -7.965 1.00 98.62 239 GLY A CA 1
ATOM 1898 C C . GLY A 1 239 ? 10.624 8.005 -8.674 1.00 98.62 239 GLY A C 1
ATOM 1899 O O . GLY A 1 239 ? 9.685 8.408 -9.361 1.00 98.62 239 GLY A O 1
ATOM 1900 N N . LYS A 1 240 ? 11.723 8.736 -8.486 1.00 98.44 240 LYS A N 1
ATOM 1901 C CA . LYS A 1 240 ? 11.938 10.071 -9.058 1.00 98.44 240 LYS A CA 1
ATOM 1902 C C . LYS A 1 240 ? 12.168 10.056 -10.565 1.00 98.44 240 LYS A C 1
ATOM 1904 O O . LYS A 1 240 ? 11.662 10.928 -11.264 1.00 98.44 240 LYS A O 1
ATOM 1909 N N . ASN A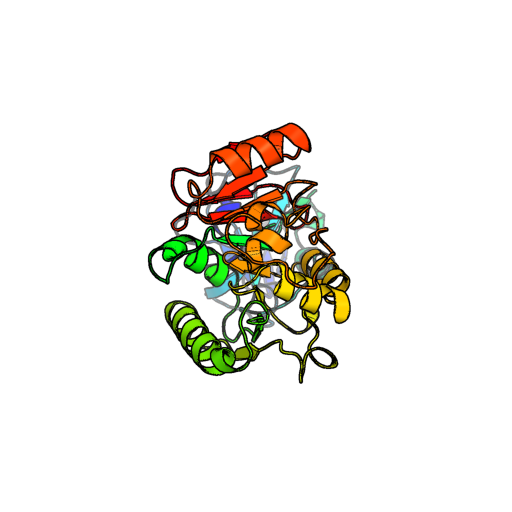 1 241 ? 12.951 9.106 -11.063 1.00 98.38 241 ASN A N 1
ATOM 1910 C CA . ASN A 1 241 ? 13.331 9.034 -12.468 1.00 98.38 241 ASN A CA 1
ATOM 1911 C C . ASN A 1 241 ? 13.402 7.574 -12.928 1.00 98.38 241 ASN A C 1
ATOM 1913 O O . ASN A 1 241 ? 13.868 6.715 -12.179 1.00 98.38 241 ASN A O 1
ATOM 1917 N N . ILE A 1 242 ? 12.935 7.308 -14.149 1.00 98.50 242 ILE A N 1
ATOM 1918 C CA . ILE A 1 242 ? 12.791 5.946 -14.681 1.00 98.50 242 ILE A CA 1
ATOM 1919 C C . ILE A 1 242 ? 13.992 5.448 -15.492 1.00 98.50 242 ILE A C 1
ATOM 1921 O O . ILE A 1 242 ? 13.959 4.326 -15.984 1.00 98.50 242 ILE A O 1
ATOM 1925 N N . ASN A 1 243 ? 15.053 6.244 -15.654 1.00 97.75 243 ASN A N 1
ATOM 1926 C CA . ASN A 1 243 ? 16.205 5.856 -16.480 1.00 97.75 243 ASN A CA 1
ATOM 1927 C C . ASN A 1 243 ? 17.027 4.705 -15.892 1.00 97.75 243 ASN A C 1
ATOM 1929 O O . ASN A 1 243 ? 17.847 4.124 -16.588 1.00 97.75 243 ASN A O 1
ATOM 1933 N N . THR A 1 244 ? 16.752 4.275 -14.664 1.00 97.31 244 THR A N 1
ATOM 1934 C CA . THR A 1 244 ? 17.223 2.971 -14.181 1.00 97.31 244 THR A CA 1
ATOM 1935 C C . THR A 1 244 ? 16.751 1.816 -15.081 1.00 97.31 244 THR A C 1
ATOM 1937 O O . THR A 1 244 ? 17.424 0.795 -15.146 1.00 97.31 244 THR A O 1
ATOM 1940 N N . ALA A 1 245 ? 15.654 1.980 -15.830 1.00 96.81 245 ALA A N 1
ATOM 1941 C CA . ALA A 1 245 ? 15.162 1.008 -16.804 1.00 96.81 245 ALA A CA 1
ATOM 1942 C C . ALA A 1 245 ? 15.862 1.067 -18.176 1.00 96.81 245 ALA A C 1
ATOM 1944 O O . ALA A 1 245 ? 15.681 0.149 -18.971 1.00 96.81 245 ALA A O 1
ATOM 1945 N N . SER A 1 246 ? 16.661 2.097 -18.497 1.00 95.06 246 SER A N 1
ATOM 1946 C CA . SER A 1 246 ? 17.183 2.302 -19.867 1.00 95.06 246 SER A CA 1
ATOM 1947 C C . SER A 1 246 ? 18.087 1.180 -20.379 1.00 95.06 246 SER A C 1
ATOM 1949 O O . SER A 1 246 ? 18.333 1.093 -21.580 1.00 95.06 246 SER A O 1
ATOM 1951 N N . ALA A 1 247 ? 18.635 0.365 -19.478 1.00 89.75 247 ALA A N 1
ATOM 1952 C CA . ALA A 1 247 ? 19.472 -0.767 -19.851 1.00 89.75 247 ALA A CA 1
ATOM 1953 C C . ALA A 1 247 ? 18.662 -1.981 -20.343 1.00 89.75 247 ALA A C 1
ATOM 1955 O O . ALA A 1 247 ? 19.220 -2.825 -21.043 1.00 89.75 247 ALA A O 1
ATOM 1956 N N . GLU A 1 248 ? 17.371 -2.057 -20.003 1.00 90.06 248 GLU A N 1
ATOM 1957 C CA . GLU A 1 248 ? 16.478 -3.173 -20.351 1.00 90.06 248 GLU A CA 1
ATOM 1958 C C . GLU A 1 248 ? 15.337 -2.744 -21.286 1.00 90.06 248 GLU A C 1
ATOM 1960 O O . GLU A 1 248 ? 14.944 -3.503 -22.172 1.00 90.06 248 GLU A O 1
ATOM 1965 N N . ASP A 1 249 ? 14.832 -1.521 -21.121 1.00 93.06 249 ASP A N 1
ATOM 1966 C CA . ASP A 1 249 ? 13.680 -1.007 -21.849 1.00 93.06 249 ASP A CA 1
ATOM 1967 C C . ASP A 1 249 ? 14.074 -0.050 -22.974 1.00 93.06 249 ASP A C 1
ATOM 1969 O O . ASP A 1 249 ? 14.737 0.970 -22.773 1.00 93.06 249 ASP A O 1
ATOM 1973 N N . GLU A 1 250 ? 13.549 -0.313 -24.168 1.00 90.44 250 GLU A N 1
ATOM 1974 C CA . GLU A 1 250 ? 13.612 0.636 -25.273 1.00 90.44 250 GLU A CA 1
ATOM 1975 C C . GLU A 1 250 ? 12.651 1.809 -25.018 1.00 90.44 250 GLU A C 1
ATOM 1977 O O . GLU A 1 250 ? 11.444 1.618 -24.838 1.00 90.44 250 GLU A O 1
ATOM 1982 N N . SER A 1 251 ? 13.176 3.038 -25.035 1.00 89.62 251 SER A N 1
ATOM 1983 C CA . SER A 1 251 ? 12.372 4.257 -24.864 1.00 89.62 251 SER A CA 1
ATOM 1984 C C . SER A 1 251 ? 11.532 4.603 -26.095 1.00 89.62 251 SER A C 1
ATO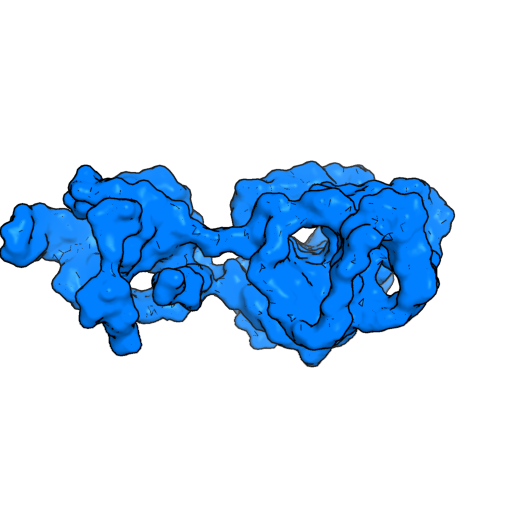M 1986 O O . SER A 1 251 ? 10.494 5.249 -25.975 1.00 89.62 251 SER A O 1
ATOM 1988 N N . GLY A 1 252 ? 11.946 4.177 -27.292 1.00 90.31 252 GLY A N 1
ATOM 1989 C CA . GLY A 1 252 ? 11.221 4.441 -28.534 1.00 90.31 252 GLY A CA 1
ATOM 1990 C C . GLY A 1 252 ? 10.939 5.934 -28.747 1.00 90.31 252 GLY A C 1
ATOM 1991 O O . GLY A 1 252 ? 11.856 6.734 -28.914 1.00 90.31 252 GLY A O 1
ATOM 1992 N N . CYS A 1 253 ? 9.657 6.311 -28.773 1.00 87.94 253 CYS A N 1
ATOM 1993 C CA . CYS A 1 253 ? 9.213 7.703 -28.917 1.00 87.94 253 CYS A CA 1
ATOM 1994 C C . CYS A 1 253 ? 8.911 8.411 -27.582 1.00 87.94 253 CYS A C 1
ATOM 1996 O O . CYS A 1 253 ? 8.508 9.576 -27.590 1.00 87.94 253 CYS A O 1
ATOM 1998 N N . TYR A 1 254 ? 9.075 7.727 -26.449 1.00 91.88 254 TYR A N 1
ATOM 1999 C CA . TYR A 1 254 ? 8.786 8.259 -25.123 1.00 91.88 254 TYR A CA 1
ATOM 2000 C C . TYR A 1 254 ? 9.979 9.070 -24.609 1.00 91.88 254 TYR A C 1
ATOM 2002 O O . TYR A 1 254 ? 11.086 8.554 -24.470 1.00 91.88 254 TYR A O 1
ATOM 2010 N N . THR A 1 255 ? 9.759 10.353 -24.323 1.00 89.81 255 THR A N 1
ATOM 2011 C CA . THR A 1 255 ? 10.831 11.277 -23.910 1.00 89.81 255 THR A CA 1
ATOM 2012 C C . THR A 1 255 ? 10.769 11.678 -22.441 1.00 89.81 255 THR A C 1
ATOM 2014 O O . THR A 1 255 ? 11.741 12.219 -21.925 1.00 89.81 255 THR A O 1
ATOM 2017 N N . ASN A 1 256 ? 9.630 11.477 -21.771 1.00 95.00 256 ASN A N 1
ATOM 2018 C CA . ASN A 1 256 ? 9.501 11.799 -20.355 1.00 95.00 256 ASN A CA 1
ATOM 2019 C C . ASN A 1 256 ? 10.170 10.711 -19.511 1.00 95.00 256 ASN A C 1
ATOM 2021 O O . ASN A 1 256 ? 9.902 9.527 -19.708 1.00 95.00 256 ASN A O 1
ATOM 2025 N N . THR A 1 257 ? 11.001 11.130 -18.561 1.00 97.31 257 THR A N 1
ATOM 2026 C CA . THR A 1 257 ? 11.697 10.236 -17.632 1.00 97.31 257 THR A CA 1
ATOM 2027 C C . THR A 1 257 ? 11.372 10.524 -16.170 1.00 97.31 257 THR A C 1
ATOM 2029 O O . THR A 1 257 ? 11.860 9.815 -15.292 1.00 97.31 257 THR A O 1
ATOM 2032 N N . ASP A 1 258 ? 10.581 11.562 -15.897 1.00 98.19 258 ASP A N 1
ATOM 2033 C CA . ASP A 1 258 ? 10.214 11.959 -14.543 1.00 98.19 258 ASP A CA 1
ATOM 2034 C C . ASP A 1 258 ? 9.153 10.996 -14.015 1.00 98.19 258 ASP A C 1
ATOM 2036 O O . ASP A 1 258 ? 8.012 10.971 -14.485 1.00 98.19 258 ASP A O 1
ATOM 2040 N N . GLY A 1 259 ? 9.554 10.174 -13.048 1.00 98.25 259 GLY A N 1
ATOM 2041 C CA . GLY A 1 259 ? 8.652 9.280 -12.340 1.00 98.25 259 GLY A CA 1
ATOM 2042 C C . GLY A 1 259 ? 7.721 10.048 -11.400 1.00 98.25 259 GLY A C 1
ATOM 2043 O O . GLY A 1 259 ? 7.713 11.279 -11.322 1.00 98.25 259 GLY A O 1
ATOM 2044 N N . LEU A 1 260 ? 6.907 9.315 -10.646 1.00 98.38 260 LEU A N 1
ATOM 2045 C CA . LEU A 1 260 ? 5.911 9.916 -9.763 1.00 98.38 260 LEU A CA 1
ATOM 2046 C C . LEU A 1 260 ? 6.533 10.601 -8.541 1.00 98.38 260 LEU A C 1
ATOM 2048 O O . LEU A 1 260 ? 5.871 11.446 -7.933 1.00 98.38 260 LEU A O 1
ATOM 2052 N N . ASN A 1 261 ? 7.793 10.292 -8.225 1.00 98.12 261 ASN A N 1
ATOM 2053 C CA . ASN A 1 261 ? 8.547 10.833 -7.100 1.00 98.12 261 ASN A CA 1
ATOM 2054 C C . ASN A 1 261 ? 7.823 10.652 -5.756 1.00 98.12 261 ASN A C 1
ATOM 2056 O O . ASN A 1 261 ? 7.620 11.602 -5.004 1.00 98.12 261 ASN A O 1
ATOM 2060 N N . LEU A 1 262 ? 7.392 9.422 -5.477 1.00 97.81 262 LEU A N 1
ATOM 2061 C CA . LEU A 1 262 ? 6.687 9.061 -4.243 1.00 97.81 262 LEU A CA 1
ATOM 2062 C C . LEU A 1 262 ? 7.636 8.606 -3.124 1.00 97.81 262 LEU A C 1
ATOM 2064 O O . LEU A 1 262 ? 7.177 8.222 -2.057 1.00 97.81 262 LEU A O 1
ATOM 2068 N N . LEU A 1 263 ? 8.949 8.621 -3.376 1.00 97.69 263 LEU A N 1
ATOM 2069 C CA . LEU A 1 263 ? 9.979 8.021 -2.522 1.00 97.69 263 LEU A CA 1
ATOM 2070 C C . LEU A 1 263 ? 11.036 9.047 -2.089 1.00 97.69 263 LEU A C 1
ATOM 2072 O O . LEU A 1 263 ? 12.227 8.735 -2.052 1.00 97.69 263 LEU A O 1
ATOM 2076 N N . ASN A 1 264 ? 10.613 10.286 -1.818 1.00 96.06 264 ASN A N 1
ATOM 2077 C CA . ASN A 1 264 ? 11.477 11.368 -1.330 1.00 96.06 264 ASN A CA 1
ATOM 2078 C C . ASN A 1 264 ? 12.738 11.566 -2.186 1.00 96.06 264 ASN A C 1
ATOM 2080 O O . ASN A 1 264 ? 13.864 11.480 -1.699 1.00 96.06 264 ASN A O 1
ATOM 2084 N N . ASP A 1 265 ? 12.535 11.807 -3.484 1.00 97.88 265 ASP A N 1
ATOM 2085 C CA . ASP A 1 265 ? 13.581 12.000 -4.492 1.00 97.88 265 ASP A CA 1
ATOM 2086 C C . ASP A 1 265 ? 14.460 10.778 -4.809 1.00 97.88 265 ASP A C 1
ATOM 2088 O O . ASP A 1 265 ? 15.396 10.886 -5.608 1.00 97.88 265 ASP A O 1
ATOM 2092 N N . ALA A 1 266 ? 14.150 9.603 -4.260 1.00 98.50 266 ALA A N 1
ATOM 2093 C CA . ALA A 1 266 ? 14.861 8.379 -4.600 1.00 98.50 266 ALA A CA 1
ATOM 2094 C C . ALA A 1 266 ? 14.380 7.763 -5.926 1.00 98.50 266 ALA A C 1
ATOM 2096 O O . ALA A 1 266 ? 13.195 7.785 -6.267 1.00 98.50 266 ALA A O 1
ATOM 2097 N N . CYS A 1 267 ? 15.310 7.158 -6.659 1.00 98.62 267 CYS A N 1
ATOM 2098 C CA . CYS A 1 267 ? 15.041 6.292 -7.804 1.00 98.62 267 CYS A CA 1
ATOM 2099 C C . CYS A 1 267 ? 14.952 4.823 -7.368 1.00 98.62 267 CYS A C 1
ATOM 2101 O O . CYS A 1 267 ? 15.364 4.456 -6.264 1.00 98.62 267 CYS A O 1
ATOM 2103 N N . VAL A 1 268 ? 14.430 3.973 -8.250 1.00 98.69 268 VAL A N 1
ATOM 2104 C CA . VAL A 1 268 ? 14.303 2.528 -8.023 1.00 98.69 268 VAL A CA 1
ATOM 2105 C C . VAL A 1 268 ? 14.919 1.801 -9.208 1.00 98.69 268 VAL A C 1
ATOM 2107 O O . VAL A 1 268 ? 14.584 2.106 -10.348 1.00 98.69 268 VAL A O 1
ATOM 2110 N N . ALA A 1 269 ? 15.807 0.850 -8.946 1.00 98.44 269 ALA A N 1
ATOM 2111 C CA . ALA A 1 269 ? 16.363 -0.060 -9.938 1.00 98.44 269 ALA A CA 1
ATOM 2112 C C . ALA A 1 269 ? 15.909 -1.484 -9.604 1.00 98.44 269 ALA A C 1
ATOM 2114 O O . ALA A 1 269 ? 16.239 -2.013 -8.544 1.00 98.44 269 ALA A O 1
ATOM 2115 N N . CYS A 1 270 ? 15.117 -2.087 -10.485 1.00 98.06 270 CYS A N 1
ATOM 2116 C CA . CYS A 1 270 ? 14.652 -3.466 -10.345 1.00 98.06 270 CYS A CA 1
ATOM 2117 C C . CYS A 1 270 ? 15.656 -4.449 -10.962 1.00 98.06 270 CYS A C 1
ATOM 2119 O O . CYS A 1 270 ? 16.634 -4.044 -11.583 1.00 98.06 270 CYS A O 1
ATOM 2121 N N . HIS A 1 271 ? 15.413 -5.745 -10.775 1.00 97.06 271 HIS A N 1
ATOM 2122 C CA . HIS A 1 271 ? 16.231 -6.835 -11.308 1.00 97.06 271 HIS A CA 1
ATOM 2123 C C . HIS A 1 271 ? 17.711 -6.802 -10.880 1.00 97.06 271 HIS A C 1
ATOM 2125 O O . HIS A 1 271 ? 18.575 -7.360 -11.557 1.00 97.06 271 HIS A O 1
ATOM 2131 N N . TRP A 1 272 ? 18.021 -6.188 -9.733 1.00 97.12 272 TRP A N 1
ATOM 2132 C CA . TRP A 1 272 ? 19.392 -6.094 -9.222 1.00 97.12 272 TRP A CA 1
ATOM 2133 C C . TRP A 1 272 ? 20.023 -7.489 -9.023 1.00 97.12 272 TRP A C 1
ATOM 2135 O O . TRP A 1 272 ? 19.348 -8.377 -8.491 1.00 97.12 272 TRP A O 1
ATOM 2145 N N . PRO A 1 273 ? 21.300 -7.719 -9.404 1.00 96.62 273 PRO A N 1
ATOM 2146 C CA . PRO A 1 273 ? 22.305 -6.763 -9.890 1.00 96.62 273 PRO A CA 1
ATOM 2147 C C . PRO A 1 273 ? 22.457 -6.692 -11.422 1.00 96.62 273 PRO A C 1
ATOM 2149 O O . PRO A 1 273 ? 23.547 -6.409 -11.926 1.00 96.62 273 PRO A O 1
ATOM 2152 N N . LYS A 1 274 ? 21.402 -6.961 -12.207 1.00 96.06 274 LYS A N 1
ATOM 2153 C CA . LYS A 1 274 ? 21.481 -6.761 -13.663 1.00 96.06 274 LYS A CA 1
ATOM 2154 C C . LYS A 1 274 ? 21.863 -5.311 -13.972 1.00 96.06 274 LYS A C 1
ATOM 2156 O O . LYS A 1 274 ? 21.371 -4.377 -13.345 1.00 96.06 274 LYS A O 1
ATOM 2161 N N . HIS A 1 275 ? 22.769 -5.146 -14.935 1.00 96.50 275 HIS A N 1
ATOM 2162 C CA . HIS A 1 275 ? 23.269 -3.842 -15.383 1.00 96.50 275 HIS A CA 1
ATOM 2163 C C . HIS A 1 275 ? 23.894 -2.972 -14.271 1.00 96.50 275 HIS A C 1
ATOM 2165 O O . HIS A 1 275 ? 23.845 -1.746 -14.349 1.00 96.50 275 HIS A O 1
ATOM 2171 N N . GLU A 1 276 ? 24.523 -3.594 -13.267 1.00 97.31 276 GLU A N 1
ATOM 2172 C CA . GLU A 1 276 ? 25.146 -2.923 -12.114 1.00 97.31 276 GLU A CA 1
ATOM 2173 C C . GLU A 1 276 ? 25.994 -1.694 -12.484 1.00 97.31 276 GLU A C 1
ATOM 2175 O O . GLU A 1 276 ? 25.760 -0.616 -11.937 1.00 97.31 276 GLU A O 1
ATOM 2180 N N . ASP A 1 277 ? 26.926 -1.816 -13.436 1.00 97.56 277 ASP A N 1
ATOM 2181 C CA . ASP A 1 277 ? 27.796 -0.702 -13.846 1.00 97.56 277 ASP A CA 1
ATOM 2182 C C . ASP A 1 277 ? 26.990 0.509 -14.337 1.00 97.56 277 ASP A C 1
ATOM 2184 O O . ASP A 1 277 ? 27.283 1.653 -13.984 1.00 97.56 277 ASP A O 1
ATOM 2188 N N . TYR A 1 278 ? 25.942 0.264 -15.128 1.00 97.81 278 TYR A N 1
ATOM 2189 C CA . TYR A 1 278 ? 25.063 1.316 -15.631 1.00 97.81 278 TYR A CA 1
ATOM 2190 C C . TYR A 1 278 ? 24.300 1.992 -14.487 1.00 97.81 278 TYR A C 1
ATOM 2192 O O . TYR A 1 278 ? 24.297 3.218 -14.394 1.00 97.81 278 TYR A O 1
ATOM 2200 N N . ILE A 1 279 ? 23.703 1.207 -13.585 1.00 98.19 279 ILE A N 1
ATOM 2201 C CA . ILE A 1 279 ? 22.913 1.723 -12.458 1.00 98.19 279 ILE A CA 1
ATOM 2202 C C . ILE A 1 279 ? 23.784 2.515 -11.478 1.00 98.19 279 ILE A C 1
ATOM 2204 O O . ILE A 1 279 ? 23.377 3.585 -11.018 1.00 98.19 279 ILE A O 1
ATOM 2208 N N . ARG A 1 280 ? 25.000 2.038 -11.184 1.00 98.12 280 ARG A N 1
ATOM 2209 C CA . ARG A 1 280 ? 25.955 2.761 -10.333 1.00 98.12 280 ARG A CA 1
ATOM 2210 C C . ARG A 1 280 ? 26.372 4.085 -10.961 1.00 98.12 280 ARG A C 1
ATOM 2212 O O . ARG A 1 280 ? 26.327 5.107 -10.279 1.00 98.12 280 ARG A O 1
ATOM 2219 N N . ASN A 1 281 ? 26.715 4.091 -12.250 1.00 97.69 281 ASN A N 1
ATOM 2220 C CA . ASN A 1 281 ? 27.056 5.324 -12.962 1.00 97.69 281 ASN A CA 1
ATOM 2221 C C . ASN A 1 281 ? 25.872 6.299 -12.990 1.00 97.69 281 ASN A C 1
ATOM 2223 O O . ASN A 1 281 ? 26.046 7.466 -12.654 1.00 97.69 281 ASN A O 1
ATOM 2227 N N . PHE A 1 282 ? 24.661 5.814 -13.284 1.00 96.94 282 PHE A N 1
ATOM 2228 C CA . PHE A 1 282 ? 23.439 6.616 -13.244 1.00 96.94 282 PHE A CA 1
ATOM 2229 C C . PHE A 1 282 ? 23.236 7.289 -11.878 1.00 96.94 282 PHE A C 1
ATOM 2231 O O . PHE A 1 282 ? 23.007 8.501 -11.823 1.00 96.94 282 PHE A O 1
ATOM 2238 N N . ALA A 1 283 ? 23.351 6.532 -10.782 1.00 97.19 283 ALA A N 1
ATOM 2239 C CA . ALA A 1 283 ? 23.187 7.061 -9.431 1.00 97.19 283 ALA A CA 1
ATOM 2240 C C . ALA A 1 283 ? 24.239 8.138 -9.108 1.00 97.19 283 ALA A C 1
ATOM 2242 O O . ALA A 1 283 ? 23.882 9.217 -8.633 1.00 97.19 283 ALA A O 1
ATOM 2243 N N . ILE A 1 284 ? 25.513 7.882 -9.436 1.00 96.81 284 ILE A N 1
ATOM 2244 C CA . ILE A 1 284 ? 26.639 8.794 -9.172 1.00 96.81 284 ILE A CA 1
ATOM 2245 C C . ILE A 1 284 ? 26.527 10.083 -9.994 1.00 96.81 284 ILE A C 1
ATOM 2247 O O . ILE A 1 284 ? 26.627 11.180 -9.442 1.00 96.81 284 ILE A O 1
ATOM 2251 N N . GLU A 1 285 ? 26.327 9.970 -11.309 1.00 96.75 285 GLU A N 1
ATOM 2252 C CA . GLU A 1 285 ? 26.298 11.117 -12.225 1.00 96.75 285 GLU A CA 1
ATOM 2253 C C . GLU A 1 285 ? 25.149 12.075 -11.898 1.00 96.75 285 GLU A C 1
ATOM 2255 O O . GLU A 1 285 ? 25.324 13.296 -11.929 1.00 96.75 285 GLU A O 1
ATOM 2260 N N . ASN A 1 286 ? 23.990 11.526 -11.527 1.00 95.69 286 ASN A N 1
ATOM 2261 C CA . ASN A 1 286 ? 22.798 12.311 -11.222 1.00 95.69 286 ASN A CA 1
ATOM 2262 C C . ASN A 1 286 ? 22.667 12.678 -9.736 1.00 95.69 286 ASN A C 1
ATOM 2264 O O . ASN A 1 286 ? 21.814 13.497 -9.390 1.00 95.69 286 ASN A O 1
ATOM 2268 N N . LYS A 1 287 ? 23.514 12.114 -8.860 1.00 96.44 287 LYS A N 1
ATOM 2269 C CA . LYS A 1 287 ? 23.428 12.246 -7.393 1.00 96.44 287 LYS A CA 1
ATOM 2270 C C . LYS A 1 287 ? 22.059 11.820 -6.866 1.00 96.44 287 LYS A C 1
ATOM 2272 O O . LYS A 1 287 ? 21.439 12.508 -6.050 1.00 96.44 287 LYS A O 1
ATOM 2277 N N . PHE A 1 288 ? 21.554 10.716 -7.405 1.00 96.19 288 PHE A N 1
ATOM 2278 C CA . PHE A 1 288 ? 20.272 10.158 -7.010 1.00 96.19 288 PHE A CA 1
ATOM 2279 C C . PHE A 1 288 ? 20.477 9.003 -6.047 1.00 96.19 288 PHE A C 1
ATOM 2281 O O . PHE A 1 288 ? 21.052 7.970 -6.402 1.00 96.19 288 PHE A O 1
ATOM 2288 N N . LYS A 1 289 ? 19.873 9.134 -4.861 1.00 98.25 289 LYS A N 1
ATOM 2289 C CA . LYS A 1 289 ? 19.625 7.979 -4.007 1.00 98.25 289 LYS A CA 1
ATOM 2290 C C . LYS A 1 289 ? 18.845 6.945 -4.814 1.00 98.25 289 LYS A C 1
ATOM 2292 O O . LYS A 1 289 ? 17.788 7.271 -5.348 1.00 98.25 289 LYS A O 1
ATOM 2297 N N . THR A 1 290 ? 19.348 5.721 -4.911 1.00 98.62 290 THR A N 1
ATOM 2298 C CA . THR A 1 290 ? 18.737 4.679 -5.746 1.00 98.62 290 THR A CA 1
ATOM 2299 C C . THR A 1 290 ? 18.581 3.390 -4.954 1.00 98.62 290 THR A C 1
ATOM 2301 O O . THR A 1 290 ? 19.565 2.809 -4.496 1.00 98.62 290 THR A O 1
ATOM 2304 N N . TYR A 1 291 ? 17.335 2.946 -4.789 1.00 98.69 291 TYR A N 1
ATOM 2305 C CA . TYR A 1 291 ? 16.999 1.660 -4.185 1.00 98.69 291 TYR A CA 1
ATOM 2306 C C . TYR A 1 291 ? 17.123 0.555 -5.235 1.00 98.69 291 TYR A C 1
ATOM 2308 O O . TYR A 1 291 ? 16.340 0.511 -6.182 1.00 98.69 291 TYR A O 1
ATOM 2316 N N . CYS A 1 292 ? 18.103 -0.327 -5.074 1.00 98.56 292 CYS A N 1
ATOM 2317 C CA . CYS A 1 292 ? 18.361 -1.439 -5.982 1.00 98.56 292 CYS A CA 1
ATOM 2318 C C . CYS A 1 292 ? 17.740 -2.718 -5.409 1.00 98.56 292 CYS A C 1
ATOM 2320 O O . CYS A 1 292 ? 18.141 -3.177 -4.338 1.00 98.56 292 CYS A O 1
ATOM 2322 N N . ILE A 1 293 ? 16.740 -3.271 -6.098 1.00 98.38 293 ILE A N 1
ATOM 2323 C CA . ILE A 1 293 ? 15.870 -4.342 -5.600 1.00 98.38 293 ILE A CA 1
ATOM 2324 C C . ILE A 1 293 ? 16.038 -5.598 -6.475 1.00 98.38 293 ILE A C 1
ATOM 2326 O O . ILE A 1 293 ? 15.674 -5.569 -7.655 1.00 98.38 293 ILE A O 1
ATOM 2330 N N . PRO A 1 294 ? 16.571 -6.706 -5.925 1.00 97.62 294 PRO A N 1
ATOM 2331 C CA . PRO A 1 294 ? 16.598 -8.003 -6.608 1.00 97.62 294 PRO A CA 1
ATOM 2332 C C . PRO A 1 294 ? 15.204 -8.580 -6.884 1.00 97.62 294 PRO A C 1
ATOM 2334 O O . PRO A 1 294 ? 14.243 -8.233 -6.204 1.00 97.62 294 PRO A O 1
ATOM 2337 N N . GLU A 1 295 ? 15.095 -9.519 -7.828 1.00 94.12 295 GLU A N 1
ATOM 2338 C CA . GLU A 1 295 ? 13.811 -10.145 -8.212 1.00 94.12 295 GLU A CA 1
ATOM 2339 C C . GLU A 1 295 ? 13.087 -10.827 -7.035 1.00 94.12 295 GLU A C 1
ATOM 2341 O O . GLU A 1 295 ? 11.871 -10.757 -6.944 1.00 94.12 295 GLU A O 1
ATOM 2346 N N . ASN A 1 296 ? 13.818 -11.407 -6.082 1.00 93.94 296 ASN A N 1
ATOM 2347 C CA . ASN A 1 296 ? 13.265 -12.067 -4.890 1.00 93.94 296 ASN A CA 1
ATOM 2348 C C . ASN A 1 296 ? 13.167 -11.148 -3.656 1.00 93.94 296 ASN A C 1
ATOM 2350 O O . ASN A 1 296 ? 13.161 -11.615 -2.511 1.00 93.94 296 ASN A O 1
ATOM 2354 N N . CYS A 1 297 ? 13.194 -9.836 -3.875 1.00 97.19 297 CYS A N 1
ATOM 2355 C CA . CYS A 1 297 ? 13.220 -8.832 -2.825 1.00 97.19 297 CYS A CA 1
ATOM 2356 C C . CYS A 1 297 ? 12.107 -7.802 -3.003 1.00 97.19 297 CYS A C 1
ATOM 2358 O O . CYS A 1 297 ? 11.582 -7.570 -4.095 1.00 97.19 297 CYS A O 1
ATOM 2360 N N . GLY A 1 298 ? 11.778 -7.139 -1.897 1.00 97.81 298 GLY A N 1
ATOM 2361 C CA . GLY A 1 298 ? 10.759 -6.107 -1.865 1.00 97.81 298 GLY A CA 1
ATOM 2362 C C . GLY A 1 298 ? 11.036 -5.015 -0.847 1.00 97.81 298 GLY A C 1
ATOM 2363 O O . GLY A 1 298 ? 11.764 -5.210 0.127 1.00 97.81 298 GLY A O 1
ATOM 2364 N N . MET A 1 299 ? 10.434 -3.852 -1.060 1.00 98.19 299 MET A N 1
ATOM 2365 C CA . MET A 1 299 ? 10.521 -2.713 -0.149 1.00 98.19 299 MET A CA 1
ATOM 2366 C C . MET A 1 299 ? 9.130 -2.138 0.100 1.00 98.19 299 MET A C 1
ATOM 2368 O O . MET A 1 299 ? 8.325 -2.030 -0.821 1.00 98.19 299 MET A O 1
ATOM 2372 N N . ILE A 1 300 ? 8.853 -1.784 1.352 1.00 97.69 300 ILE A N 1
ATOM 2373 C CA . ILE A 1 300 ? 7.576 -1.226 1.796 1.00 97.69 300 ILE A CA 1
ATOM 2374 C C . ILE A 1 300 ? 7.832 0.174 2.335 1.00 97.69 300 ILE A C 1
ATOM 2376 O O . ILE A 1 300 ? 8.656 0.351 3.236 1.00 97.69 300 ILE A O 1
ATOM 2380 N N . PHE A 1 301 ? 7.097 1.144 1.808 1.00 97.25 301 PHE A N 1
ATOM 2381 C CA . PHE A 1 301 ? 7.154 2.542 2.204 1.00 97.25 301 PHE A CA 1
ATOM 2382 C C . PHE A 1 301 ? 5.803 3.003 2.731 1.00 97.25 301 PHE A C 1
ATOM 2384 O O . PHE A 1 301 ? 4.751 2.435 2.405 1.00 97.25 301 PHE A O 1
ATOM 2391 N N . ASP A 1 302 ? 5.843 4.044 3.548 1.00 94.50 302 ASP A N 1
ATOM 2392 C CA . ASP A 1 302 ? 4.641 4.719 3.995 1.00 94.50 302 ASP A CA 1
ATOM 2393 C C . ASP A 1 302 ? 4.165 5.800 3.017 1.00 94.50 302 ASP A C 1
ATOM 2395 O O . ASP A 1 302 ? 4.770 6.053 1.972 1.00 94.50 302 ASP A O 1
ATOM 2399 N N . LYS A 1 303 ? 3.041 6.439 3.353 1.00 92.69 303 LYS A N 1
ATOM 2400 C CA . LYS A 1 303 ? 2.458 7.513 2.539 1.00 92.69 303 LYS A CA 1
ATOM 2401 C C . LYS A 1 303 ? 3.309 8.785 2.455 1.00 92.69 303 LYS A C 1
ATOM 2403 O O . LYS A 1 303 ? 3.012 9.628 1.611 1.00 92.69 303 LYS A O 1
ATOM 2408 N N . THR A 1 304 ? 4.329 8.945 3.305 1.00 92.88 304 THR A N 1
ATOM 2409 C CA . THR A 1 304 ? 5.294 10.054 3.215 1.00 92.88 304 THR A CA 1
ATOM 2410 C C . THR A 1 304 ? 6.512 9.692 2.372 1.00 92.88 304 THR A C 1
ATOM 2412 O O . THR A 1 304 ? 7.368 10.548 2.164 1.00 92.88 304 THR A O 1
ATOM 2415 N N . GLY A 1 305 ? 6.579 8.466 1.841 1.00 94.94 305 GLY A N 1
ATOM 2416 C CA . GLY A 1 305 ? 7.693 7.989 1.027 1.00 94.94 305 GLY A CA 1
ATOM 2417 C C . GLY A 1 305 ? 8.885 7.509 1.852 1.00 94.94 305 GLY A C 1
ATOM 2418 O O . GLY A 1 305 ? 9.967 7.301 1.295 1.00 94.94 305 GLY A O 1
ATOM 2419 N N . ASP A 1 306 ? 8.710 7.324 3.162 1.00 95.56 306 ASP A N 1
ATOM 2420 C CA . ASP A 1 306 ? 9.754 6.834 4.049 1.00 95.56 306 ASP A CA 1
ATOM 2421 C C . ASP A 1 306 ? 9.780 5.307 4.069 1.00 95.56 306 ASP A C 1
ATOM 2423 O O . ASP A 1 306 ? 8.754 4.623 4.046 1.00 95.56 306 ASP A O 1
ATOM 2427 N N . LEU A 1 307 ? 10.993 4.752 4.068 1.00 95.62 307 LEU A N 1
ATOM 2428 C CA . LEU A 1 307 ? 11.193 3.309 4.065 1.00 95.62 307 LEU A CA 1
ATOM 2429 C C . LEU A 1 307 ? 10.766 2.730 5.412 1.00 95.62 307 LEU A C 1
ATOM 2431 O O . LEU A 1 307 ? 11.363 3.039 6.443 1.00 95.62 307 LEU A O 1
ATOM 2435 N N . VAL A 1 308 ? 9.795 1.823 5.383 1.00 93.25 308 VAL A N 1
ATOM 2436 C CA . VAL A 1 308 ? 9.295 1.162 6.588 1.00 93.25 308 VAL A CA 1
ATOM 2437 C C . VAL A 1 308 ? 9.930 -0.209 6.781 1.00 93.25 308 VAL A C 1
ATOM 2439 O O . VAL A 1 308 ? 10.296 -0.573 7.900 1.00 93.25 308 VAL A O 1
ATOM 2442 N N . LYS A 1 309 ? 10.053 -0.994 5.705 1.00 93.56 309 LYS A N 1
ATOM 2443 C CA . LYS A 1 309 ? 10.549 -2.373 5.785 1.00 93.56 309 LYS A CA 1
ATOM 2444 C C . LYS A 1 309 ? 11.157 -2.848 4.468 1.00 93.56 309 LYS A C 1
ATOM 2446 O O . LYS A 1 309 ? 10.681 -2.499 3.392 1.00 93.56 309 LYS A O 1
ATOM 2451 N N . THR A 1 310 ? 12.168 -3.705 4.564 1.00 96.69 310 THR A N 1
ATOM 2452 C CA . THR A 1 310 ? 12.712 -4.487 3.447 1.00 96.69 310 THR A CA 1
ATOM 2453 C C . THR A 1 310 ? 12.343 -5.966 3.586 1.00 96.69 310 THR A C 1
ATOM 2455 O O . THR A 1 310 ? 12.132 -6.475 4.691 1.00 96.69 310 THR A O 1
ATOM 2458 N N . ILE A 1 311 ? 12.234 -6.656 2.454 1.00 95.88 311 ILE A N 1
ATOM 2459 C CA . ILE A 1 311 ? 11.930 -8.083 2.341 1.00 95.88 311 ILE A CA 1
ATOM 2460 C C . ILE A 1 311 ? 12.980 -8.716 1.431 1.00 95.88 311 ILE A C 1
ATOM 2462 O O . ILE A 1 311 ? 13.255 -8.194 0.353 1.00 95.88 311 ILE A O 1
ATOM 2466 N N . GLY A 1 312 ? 13.537 -9.848 1.860 1.00 93.94 312 GLY A N 1
ATOM 2467 C CA . GLY A 1 312 ? 14.625 -10.522 1.153 1.00 93.94 312 GLY A CA 1
ATOM 2468 C C . GLY A 1 312 ? 16.010 -9.962 1.499 1.00 93.94 312 GLY A C 1
ATOM 2469 O O . GLY A 1 312 ? 16.153 -9.029 2.291 1.00 93.94 312 GLY A O 1
ATOM 2470 N N . ASN A 1 313 ? 17.042 -10.579 0.922 1.00 92.06 313 ASN A N 1
ATOM 2471 C CA . ASN A 1 313 ? 18.447 -10.223 1.121 1.00 92.06 313 ASN A CA 1
ATOM 2472 C C . ASN A 1 313 ? 19.051 -9.747 -0.204 1.00 92.06 313 ASN A C 1
ATOM 2474 O O . ASN A 1 313 ? 18.754 -10.319 -1.247 1.00 92.06 313 ASN A O 1
ATOM 2478 N N . GLY A 1 314 ? 19.962 -8.772 -0.156 1.00 93.38 314 GLY A N 1
ATOM 2479 C CA . GLY A 1 314 ? 20.670 -8.280 -1.348 1.00 93.38 314 GLY A CA 1
ATOM 2480 C C . GLY A 1 314 ? 20.128 -6.972 -1.928 1.00 93.38 314 GLY A C 1
ATOM 2481 O O . GLY A 1 314 ? 20.608 -6.538 -2.969 1.00 93.38 314 GLY A O 1
ATOM 2482 N N . ILE A 1 315 ? 19.169 -6.329 -1.253 1.00 97.44 315 ILE A N 1
ATOM 2483 C CA . ILE A 1 315 ? 18.816 -4.931 -1.530 1.00 97.44 315 ILE A CA 1
ATOM 2484 C C . ILE A 1 315 ? 20.032 -4.048 -1.237 1.00 97.44 315 ILE A C 1
ATOM 2486 O O . ILE A 1 315 ? 20.628 -4.143 -0.161 1.00 97.44 315 ILE A O 1
ATOM 2490 N N . GLU A 1 316 ? 20.356 -3.159 -2.171 1.00 98.06 316 GLU A N 1
ATOM 2491 C CA . GLU A 1 316 ? 21.415 -2.160 -2.025 1.00 98.06 316 GLU A CA 1
ATOM 2492 C C . GLU A 1 316 ? 20.834 -0.746 -2.156 1.00 98.06 316 GLU A C 1
ATOM 2494 O O . GLU A 1 316 ? 19.867 -0.516 -2.882 1.00 98.06 316 GLU A O 1
ATOM 2499 N N . VAL A 1 317 ? 21.412 0.218 -1.434 1.00 97.75 317 VAL A N 1
ATOM 2500 C CA . VAL A 1 317 ? 21.038 1.634 -1.533 1.00 97.75 317 VAL A CA 1
ATOM 2501 C C . VAL A 1 317 ? 22.253 2.433 -1.977 1.00 97.75 317 VAL A C 1
ATOM 2503 O O . VAL A 1 317 ? 23.209 2.589 -1.217 1.00 97.75 317 VAL A O 1
ATOM 2506 N N . LEU A 1 318 ? 22.195 2.947 -3.201 1.00 97.44 318 LEU A N 1
ATOM 2507 C CA . LEU A 1 318 ? 23.204 3.846 -3.756 1.00 97.44 318 LEU A CA 1
ATOM 2508 C C . LEU A 1 318 ? 22.869 5.288 -3.361 1.00 97.44 318 LEU A C 1
ATOM 2510 O O . LEU A 1 318 ? 21.689 5.611 -3.217 1.00 97.44 318 LEU A O 1
ATOM 2514 N N . ASN A 1 319 ? 23.884 6.138 -3.186 1.00 90.06 319 ASN A N 1
ATOM 2515 C CA . ASN A 1 319 ? 23.741 7.565 -2.866 1.00 90.06 319 ASN A CA 1
ATOM 2516 C C . ASN A 1 319 ? 24.626 8.418 -3.772 1.00 90.06 319 ASN A C 1
ATOM 2518 O O . ASN A 1 319 ? 25.709 7.915 -4.148 1.00 90.06 319 ASN A O 1
#

Radius of gyration: 22.03 Å; chains: 1; bounding box: 53×31×69 Å

Foldseek 3Di:
DVQVVQFLAWAKWFFPQWAQRADPPPGFGQNFGKGFGPPDQFPVRDGAIETEPPDRGTDRMDIFGFFKWWAFPPDRHIYTYGYHFPDDDDPVRVCVNCVSPCVVTHTDIGGDFWAEKEALADACQLCVVSLQVLLSNFTALWEEEEEAQLDDPVCVVVVVVRVLVSCCVRHPNYHYDYCDPVCVQPDQLLVGQAYEYEDHALLRSLCVCVVSVVLVRSLVCQVVVYHYYAHNSGNQLQAQFNCLCVVPHDNVPRDDGGGSHQQVNAGEHHQPPVPVVVNQCVCVVVVHWYWYHHNSKMWTAGSSNHTDDIGDPDIDIHD